Protein AF-A0A2S0KQB5-F1 (afdb_monomer)

Foldseek 3Di:
DDDDPDPPPPQPPDPDPVNLVVVLVVLVVQLVVQLVVQLVVVVVVLVVVVVVDVDPVVSVVSNVVSSVVSSLVSLLVSLVVLAVPPCPPAQKHWYFPPNDDDVVLSVVLSVQLVVQLVVQLVVQLVVVLVCQLVVCVVVVHHSVVSNVCSVCSSVVSSVVSNSVSSVVLADDDPPRRRIYIGGNDDD

Mean predicted aligned error: 12.8 Å

pLDDT: mean 70.1, std 16.97, range [29.39, 89.56]

Secondary structure (DSSP, 8-state):
----------TTS---HHHHHHHHHHHHHHHHHHHHHHHHHHHHHHHHHHTT---HHHHHHHHHHHHHHHHHHHHHHHHHHHHHS--TT-SEEEE-SSSS--HHHHHHHHHHHHHHHHHHHHHHHHHHHHHHHHHHHHTTS-HHHHGGGHHHHHHHHHHHHHHHHHHHHHS-STT--SSEEEE----

Structure (mmCIF, N/CA/C/O backbone):
data_AF-A0A2S0KQB5-F1
#
_entry.id   AF-A0A2S0KQB5-F1
#
loop_
_atom_site.group_PDB
_atom_site.id
_atom_site.type_symbol
_atom_site.label_atom_id
_atom_site.label_alt_id
_atom_site.label_comp_id
_atom_site.label_asym_id
_atom_site.label_entity_id
_atom_site.label_seq_id
_atom_site.pdbx_PDB_ins_code
_atom_site.Cartn_x
_atom_site.Cartn_y
_atom_site.Cartn_z
_atom_site.occupancy
_atom_site.B_iso_or_equiv
_atom_site.auth_seq_id
_atom_site.auth_comp_id
_atom_site.auth_asym_id
_atom_site.auth_atom_id
_atom_site.pdbx_PDB_model_num
ATOM 1 N N . MET A 1 1 ? 12.191 -5.476 -56.782 1.00 38.69 1 MET A N 1
ATOM 2 C CA . MET A 1 1 ? 11.592 -5.800 -55.473 1.00 38.69 1 MET A CA 1
ATOM 3 C C . MET A 1 1 ? 12.314 -4.949 -54.451 1.00 38.69 1 MET A C 1
ATOM 5 O O . MET A 1 1 ? 13.450 -5.249 -54.126 1.00 38.69 1 MET A O 1
ATOM 9 N N . MET A 1 2 ? 11.737 -3.798 -54.109 1.00 34.03 2 MET A N 1
ATOM 10 C CA . MET A 1 2 ? 12.264 -2.941 -53.050 1.00 34.03 2 MET A CA 1
ATOM 11 C C . MET A 1 2 ? 11.614 -3.400 -51.751 1.00 34.03 2 MET A C 1
ATOM 13 O O . MET A 1 2 ? 10.391 -3.342 -51.640 1.00 34.03 2 MET A O 1
ATOM 17 N N . ASP A 1 3 ? 12.429 -3.903 -50.829 1.00 35.97 3 ASP A N 1
ATOM 18 C CA . ASP A 1 3 ? 12.006 -4.227 -49.473 1.00 35.97 3 ASP A CA 1
ATOM 19 C C . ASP A 1 3 ? 11.491 -2.957 -48.788 1.00 35.97 3 ASP A C 1
ATOM 21 O O . ASP A 1 3 ? 12.218 -1.973 -48.622 1.00 35.97 3 ASP A O 1
ATOM 25 N N . GLU A 1 4 ? 10.211 -2.973 -48.416 1.00 35.75 4 GLU A N 1
ATOM 26 C CA . GLU A 1 4 ? 9.627 -1.984 -47.517 1.00 35.75 4 GLU A CA 1
ATOM 27 C C . GLU A 1 4 ? 10.438 -1.965 -46.212 1.00 35.75 4 GLU A C 1
ATOM 29 O O . GLU A 1 4 ? 10.614 -3.013 -45.579 1.00 35.75 4 GLU A O 1
ATOM 34 N N . PRO A 1 5 ? 10.910 -0.799 -45.742 1.00 37.66 5 PRO A N 1
ATOM 35 C CA . PRO A 1 5 ? 11.466 -0.713 -44.409 1.00 37.66 5 PRO A CA 1
ATOM 36 C C . PRO A 1 5 ? 10.340 -0.974 -43.406 1.00 37.66 5 PRO A C 1
ATOM 38 O O . PRO A 1 5 ? 9.463 -0.136 -43.188 1.00 37.66 5 PRO A O 1
ATOM 41 N N . SER A 1 6 ? 10.391 -2.172 -42.817 1.00 34.78 6 SER A N 1
ATOM 42 C CA . SER A 1 6 ? 9.770 -2.568 -41.555 1.00 34.78 6 SER A CA 1
ATOM 43 C C . SER A 1 6 ? 9.486 -1.343 -40.687 1.00 34.78 6 SER A C 1
ATOM 45 O O . SER A 1 6 ? 10.401 -0.682 -40.182 1.00 34.78 6 SER A O 1
ATOM 47 N N . LYS A 1 7 ? 8.197 -1.015 -40.548 1.00 31.42 7 LYS A N 1
ATOM 48 C CA . LYS A 1 7 ? 7.716 -0.013 -39.600 1.00 31.42 7 LYS A CA 1
ATOM 49 C C . LYS A 1 7 ? 8.089 -0.493 -38.203 1.00 31.42 7 LYS A C 1
ATOM 51 O O . LYS A 1 7 ? 7.342 -1.229 -37.564 1.00 31.42 7 LYS A O 1
ATOM 56 N N . VAL A 1 8 ? 9.249 -0.057 -37.724 1.00 33.19 8 VAL A N 1
ATOM 57 C CA . VAL A 1 8 ? 9.619 -0.129 -36.315 1.00 33.19 8 VAL A CA 1
ATOM 58 C C . VAL A 1 8 ? 8.580 0.694 -35.564 1.00 33.19 8 VAL A C 1
ATOM 60 O O . VAL A 1 8 ? 8.632 1.923 -35.537 1.00 33.19 8 VAL A O 1
ATOM 63 N N . SER A 1 9 ? 7.586 0.012 -34.997 1.00 29.39 9 SER A N 1
ATOM 64 C CA . SER A 1 9 ? 6.579 0.623 -34.143 1.00 29.39 9 SER A CA 1
ATOM 65 C C . SER A 1 9 ? 7.294 1.295 -32.976 1.00 29.39 9 SER A C 1
ATOM 67 O O . SER A 1 9 ? 7.849 0.622 -32.104 1.00 29.39 9 SER A O 1
ATOM 69 N N . VAL A 1 10 ? 7.307 2.626 -32.968 1.00 36.44 10 VAL A N 1
ATOM 70 C CA . VAL A 1 10 ? 7.739 3.435 -31.829 1.00 36.44 10 VAL A CA 1
ATOM 71 C C . VAL A 1 10 ? 6.904 2.985 -30.620 1.00 36.44 10 VAL A C 1
ATOM 73 O O . VAL A 1 10 ? 5.694 3.204 -30.620 1.00 36.44 10 VAL A O 1
ATOM 76 N N . PRO A 1 11 ? 7.477 2.357 -29.570 1.00 38.19 11 PRO A N 1
ATOM 77 C CA . PRO A 1 11 ? 6.671 1.753 -28.510 1.00 38.19 11 PRO A CA 1
ATOM 78 C C . PRO A 1 11 ? 6.271 2.830 -27.496 1.00 38.19 11 PRO A C 1
ATOM 80 O O . PRO A 1 11 ? 6.797 2.891 -26.384 1.00 38.19 11 PRO A O 1
ATOM 83 N N . GLY A 1 12 ? 5.472 3.808 -27.907 1.00 42.53 12 GLY A N 1
ATOM 84 C CA . GLY A 1 12 ? 5.220 5.023 -27.128 1.00 42.53 12 GLY A CA 1
ATOM 85 C C . GLY A 1 12 ? 3.874 5.699 -27.354 1.00 42.53 12 GLY A C 1
ATOM 86 O O . GLY A 1 12 ? 3.585 6.645 -26.624 1.00 42.53 12 GLY A O 1
ATOM 87 N N . GLU A 1 13 ? 3.054 5.220 -28.284 1.00 39.09 13 GLU A N 1
ATOM 88 C CA . GLU A 1 13 ? 1.700 5.724 -28.501 1.00 39.09 13 GLU A CA 1
ATOM 89 C C . GLU A 1 13 ? 0.692 4.610 -28.234 1.00 39.09 13 GLU A C 1
ATOM 91 O O . GLU A 1 13 ? 0.735 3.556 -28.857 1.00 39.09 13 GLU A O 1
ATOM 96 N N . GLY A 1 14 ? -0.195 4.842 -27.264 1.00 47.34 14 GLY A N 1
ATOM 97 C CA . GLY A 1 14 ? -1.400 4.033 -27.105 1.00 47.34 14 GLY A CA 1
ATOM 98 C C . GLY A 1 14 ? -1.317 2.823 -26.175 1.00 47.34 14 GLY A C 1
ATOM 99 O O . GLY A 1 14 ? -1.922 1.806 -26.488 1.00 47.34 14 GLY A O 1
ATOM 100 N N . VAL A 1 15 ? -0.676 2.914 -24.999 1.00 54.78 15 VAL A N 1
ATOM 101 C CA . VAL A 1 15 ? -1.086 1.996 -23.914 1.00 54.78 15 VAL A CA 1
ATOM 102 C C . VAL A 1 15 ? -2.515 2.385 -23.539 1.00 54.78 15 VAL A C 1
ATOM 104 O O . VAL A 1 15 ? -2.730 3.425 -22.908 1.00 54.78 15 VAL A O 1
ATOM 107 N N . GLY A 1 16 ? -3.492 1.596 -23.985 1.00 59.66 16 GLY A N 1
ATOM 108 C CA . GLY A 1 16 ? -4.903 1.833 -23.698 1.00 59.66 16 GLY A CA 1
ATOM 109 C C . GLY A 1 16 ? -5.144 1.889 -22.188 1.00 59.66 16 GLY A C 1
ATOM 110 O O . GLY A 1 16 ? -4.502 1.172 -21.416 1.00 59.66 16 GLY A O 1
ATOM 111 N N . SER A 1 17 ? -6.087 2.725 -21.742 1.00 65.56 17 SER A N 1
ATOM 112 C CA . SER A 1 17 ? -6.488 2.810 -20.325 1.00 65.56 17 SER A CA 1
ATOM 113 C C . SER A 1 17 ? -6.793 1.429 -19.727 1.00 65.56 17 SER A C 1
ATOM 115 O O . SER A 1 17 ? -6.450 1.162 -18.576 1.00 65.56 17 SER A O 1
ATOM 117 N N . TRP A 1 18 ? -7.354 0.536 -20.544 1.00 67.44 18 TRP A N 1
ATOM 118 C CA . TRP A 1 18 ? -7.654 -0.857 -20.222 1.00 67.44 18 TRP A CA 1
ATOM 119 C C . TRP A 1 18 ? -6.419 -1.723 -19.953 1.00 67.44 18 TRP A C 1
ATOM 121 O O . TRP A 1 18 ? -6.421 -2.509 -19.007 1.00 67.44 18 TRP A O 1
ATOM 131 N N . GLU A 1 19 ? -5.338 -1.561 -20.718 1.00 68.31 19 GLU A N 1
ATOM 132 C CA . GLU A 1 19 ? -4.093 -2.305 -20.491 1.00 68.31 19 GLU A CA 1
ATOM 133 C C . GLU A 1 19 ? -3.424 -1.866 -19.189 1.00 68.31 19 GLU A C 1
ATOM 135 O O . GLU A 1 19 ? -2.978 -2.692 -18.389 1.00 68.31 19 GLU A O 1
ATOM 140 N N . LEU A 1 20 ? -3.416 -0.555 -18.935 1.00 69.50 20 LEU A N 1
ATOM 141 C CA . LEU A 1 20 ? -2.877 0.024 -17.708 1.00 69.50 20 LEU A CA 1
ATOM 142 C C . LEU A 1 20 ? -3.664 -0.448 -16.479 1.00 69.50 20 LEU A C 1
ATOM 144 O O . LEU A 1 20 ? -3.064 -0.783 -15.455 1.00 69.50 20 LEU A O 1
ATOM 148 N N . LEU A 1 21 ? -4.990 -0.537 -16.601 1.00 75.25 21 LEU A N 1
ATOM 149 C CA . LEU A 1 21 ? -5.869 -1.062 -15.560 1.00 75.25 21 LEU A CA 1
ATOM 150 C C . LEU A 1 21 ? -5.644 -2.563 -15.339 1.00 75.25 21 LEU A C 1
ATOM 152 O O . LEU A 1 21 ? -5.561 -2.998 -14.195 1.00 75.25 21 LEU A O 1
ATOM 156 N N . GLY A 1 22 ? -5.440 -3.345 -16.402 1.00 75.38 22 GLY A N 1
ATOM 157 C CA . GLY A 1 22 ? -5.107 -4.769 -16.306 1.00 75.38 22 GLY A CA 1
ATOM 158 C C . GLY A 1 22 ? -3.769 -5.037 -15.606 1.00 75.38 22 GLY A C 1
ATOM 159 O O . GLY A 1 22 ? -3.672 -5.943 -14.773 1.00 75.38 22 GLY A O 1
ATOM 160 N N . VAL A 1 23 ? -2.734 -4.239 -15.890 1.00 73.44 23 VAL A N 1
ATOM 161 C CA . VAL A 1 23 ? -1.430 -4.337 -15.206 1.00 73.44 23 VAL A CA 1
ATOM 162 C C . VAL A 1 23 ? -1.551 -3.925 -13.741 1.00 73.44 23 VAL A C 1
ATOM 164 O O . VAL A 1 23 ? -1.059 -4.646 -12.869 1.00 73.44 23 VAL A O 1
ATOM 167 N N . TRP A 1 24 ? -2.232 -2.811 -13.462 1.00 82.19 24 TRP A N 1
ATOM 168 C CA . TRP A 1 24 ? -2.496 -2.361 -12.096 1.00 82.19 24 TRP A CA 1
ATOM 169 C C . TRP A 1 24 ? -3.270 -3.412 -11.297 1.00 82.19 24 TRP A C 1
ATOM 171 O O . TRP A 1 24 ? -2.882 -3.732 -10.179 1.00 82.19 24 TRP A O 1
ATOM 181 N N . TRP A 1 25 ? -4.307 -4.015 -11.879 1.00 82.44 25 TRP A N 1
ATOM 182 C CA . TRP A 1 25 ? -5.131 -5.018 -11.206 1.00 82.44 25 TRP A CA 1
ATOM 183 C C . TRP A 1 25 ? -4.315 -6.248 -10.804 1.00 82.44 25 TRP A C 1
ATOM 185 O O . TRP A 1 25 ? -4.383 -6.712 -9.666 1.00 82.44 25 TRP A O 1
ATOM 195 N N . ARG A 1 26 ? -3.453 -6.741 -11.703 1.00 80.94 26 ARG A N 1
ATOM 196 C CA . ARG A 1 26 ? -2.521 -7.839 -11.395 1.00 80.94 26 ARG A CA 1
ATOM 197 C C . ARG A 1 26 ? -1.507 -7.451 -10.318 1.00 80.94 26 ARG A C 1
ATOM 199 O O . ARG A 1 26 ? -1.162 -8.292 -9.488 1.00 80.94 26 ARG A O 1
ATOM 206 N N . PHE A 1 27 ? -1.012 -6.212 -10.337 1.00 79.50 27 PHE A N 1
ATOM 207 C CA . PHE A 1 27 ? -0.123 -5.682 -9.300 1.00 79.50 27 PHE A CA 1
ATOM 208 C C . PHE A 1 27 ? -0.831 -5.659 -7.940 1.00 79.50 27 PHE A C 1
ATOM 210 O O . PHE A 1 27 ? -0.299 -6.192 -6.966 1.00 79.50 27 PHE A O 1
ATOM 217 N N . PHE A 1 28 ? -2.046 -5.109 -7.898 1.00 83.94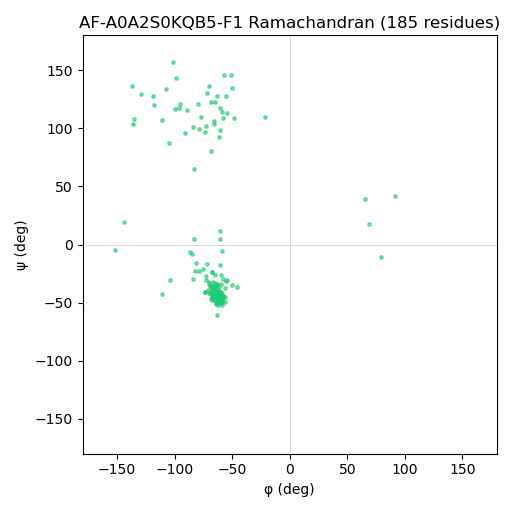 28 PHE A N 1
ATOM 218 C CA . PHE A 1 28 ? -2.860 -4.973 -6.697 1.00 83.94 28 PHE A CA 1
ATOM 219 C C . PHE A 1 28 ? -3.140 -6.327 -6.047 1.00 83.94 28 PHE A C 1
ATOM 221 O O . PHE A 1 28 ? -2.865 -6.487 -4.864 1.00 83.94 28 PHE A O 1
ATOM 228 N N . TRP A 1 29 ? -3.587 -7.331 -6.809 1.00 83.94 29 TRP A N 1
ATOM 229 C CA . TRP A 1 29 ? -3.863 -8.660 -6.249 1.00 83.94 29 TRP A CA 1
ATOM 230 C C . TRP A 1 29 ? -2.623 -9.353 -5.698 1.00 83.94 29 TRP A C 1
ATOM 232 O O . TRP A 1 29 ? -2.683 -9.961 -4.634 1.00 83.94 29 TRP A O 1
ATOM 242 N N . ARG A 1 30 ? -1.478 -9.242 -6.381 1.00 84.38 30 ARG A N 1
ATOM 243 C CA . ARG A 1 30 ? -0.217 -9.806 -5.873 1.00 84.38 30 ARG A CA 1
ATOM 244 C C . ARG A 1 30 ? 0.200 -9.135 -4.572 1.00 84.38 30 ARG A C 1
ATOM 246 O O . ARG A 1 30 ? 0.590 -9.828 -3.639 1.00 84.38 30 ARG A O 1
ATOM 253 N N . TYR A 1 31 ? 0.089 -7.810 -4.505 1.00 85.56 31 TYR A N 1
ATOM 254 C CA . TYR A 1 31 ? 0.308 -7.056 -3.275 1.00 85.56 31 TYR A CA 1
ATOM 255 C C . TYR A 1 31 ? -0.658 -7.503 -2.173 1.00 85.56 31 TYR A C 1
ATOM 257 O O . TYR A 1 31 ? -0.200 -7.839 -1.087 1.00 85.56 31 TYR A O 1
ATOM 265 N N . ALA A 1 32 ? -1.958 -7.584 -2.462 1.00 85.31 32 ALA A N 1
ATOM 266 C CA . ALA A 1 32 ? -2.984 -7.950 -1.493 1.00 85.31 32 ALA A CA 1
ATOM 267 C C . ALA A 1 32 ? -2.758 -9.354 -0.916 1.00 85.31 32 ALA A C 1
ATOM 269 O O . ALA A 1 32 ? -2.847 -9.530 0.294 1.00 85.31 32 ALA A O 1
ATOM 270 N N . ILE A 1 33 ? -2.393 -10.331 -1.754 1.00 87.50 33 ILE A N 1
ATOM 271 C CA . ILE A 1 33 ? -2.080 -11.698 -1.315 1.00 87.50 33 ILE A CA 1
ATOM 272 C C . ILE A 1 33 ? -0.846 -11.707 -0.408 1.00 87.50 33 ILE A C 1
ATOM 274 O O . ILE A 1 33 ? -0.896 -12.262 0.685 1.00 87.50 33 ILE A O 1
ATOM 278 N N . VAL A 1 34 ? 0.258 -11.080 -0.831 1.00 87.25 34 VAL A N 1
ATOM 279 C CA . VAL A 1 34 ? 1.497 -11.047 -0.031 1.00 87.25 34 VAL A CA 1
ATOM 280 C C . VAL A 1 34 ? 1.271 -10.312 1.289 1.00 87.25 34 VAL A C 1
ATOM 282 O O . VAL A 1 34 ? 1.722 -10.769 2.335 1.00 87.25 34 VAL A O 1
ATOM 285 N N . TRP A 1 35 ? 0.544 -9.199 1.256 1.00 86.44 35 TRP A N 1
ATOM 286 C CA . TRP A 1 35 ? 0.210 -8.431 2.446 1.00 86.44 35 TRP A CA 1
ATOM 287 C C . TRP A 1 35 ? -0.686 -9.222 3.404 1.00 86.44 35 TRP A C 1
ATOM 289 O O . TRP A 1 35 ? -0.389 -9.266 4.594 1.00 86.44 35 TRP A O 1
ATOM 299 N N . ALA A 1 36 ? -1.713 -9.914 2.901 1.00 87.38 36 ALA A N 1
ATOM 300 C CA . ALA A 1 36 ? -2.572 -10.776 3.710 1.00 87.38 36 ALA A CA 1
ATOM 301 C C . ALA A 1 36 ? -1.788 -11.929 4.356 1.00 87.38 36 ALA A C 1
ATOM 303 O O . ALA A 1 36 ? -1.965 -12.192 5.541 1.00 87.38 36 ALA A O 1
ATOM 304 N N . LEU A 1 37 ? -0.881 -12.575 3.616 1.00 89.56 37 LEU A N 1
ATOM 305 C CA . LEU A 1 37 ? -0.020 -13.632 4.156 1.00 89.56 37 LEU A CA 1
ATOM 306 C C . LEU A 1 37 ? 0.895 -13.115 5.271 1.00 89.56 37 LEU A C 1
ATOM 308 O O . LEU A 1 37 ? 1.024 -13.768 6.305 1.00 89.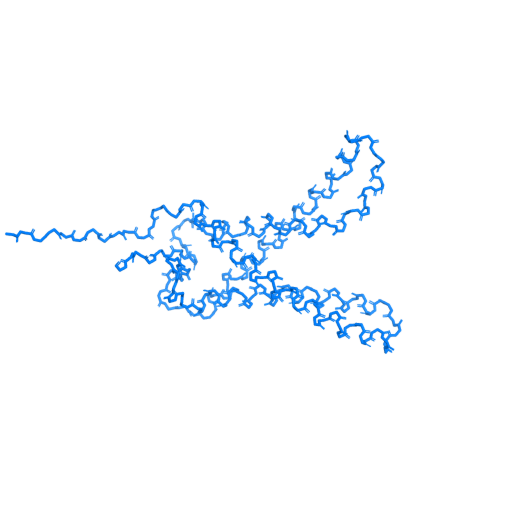56 37 LEU A O 1
ATOM 312 N N . LEU A 1 38 ? 1.497 -11.935 5.090 1.00 88.75 38 LEU A N 1
ATOM 313 C CA . LEU A 1 38 ? 2.305 -11.303 6.134 1.00 88.75 38 LEU A CA 1
ATOM 314 C C . LEU A 1 38 ? 1.447 -10.948 7.353 1.00 88.75 38 LEU A C 1
ATOM 316 O O . LEU A 1 38 ? 1.827 -11.268 8.470 1.00 88.75 38 LEU A O 1
ATOM 320 N N . LEU A 1 39 ? 0.265 -10.357 7.164 1.00 88.12 39 LEU A N 1
ATOM 321 C CA . LEU A 1 39 ? -0.637 -10.040 8.274 1.00 88.12 39 LEU A CA 1
ATOM 322 C C . LEU A 1 39 ? -1.091 -11.284 9.043 1.00 88.12 39 LEU A C 1
ATOM 324 O O . LEU A 1 39 ? -1.129 -11.239 10.268 1.00 88.12 39 LEU A O 1
ATOM 328 N N . LEU A 1 40 ? -1.396 -12.386 8.356 1.00 88.94 40 LEU A N 1
ATOM 329 C CA . LEU A 1 40 ? -1.749 -13.653 9.000 1.00 88.94 40 LEU A CA 1
ATOM 330 C C . LEU A 1 40 ? -0.571 -14.204 9.807 1.00 88.94 40 LEU A C 1
ATOM 332 O O . LEU A 1 40 ? -0.732 -14.512 10.985 1.00 88.94 40 LEU A O 1
ATOM 336 N N . GLY A 1 41 ? 0.624 -14.256 9.211 1.00 88.38 41 GLY A N 1
ATOM 337 C CA . GLY A 1 41 ? 1.829 -14.725 9.897 1.00 88.38 41 GLY A CA 1
ATOM 338 C C . GLY A 1 41 ? 2.175 -13.877 11.124 1.00 88.38 41 GLY A C 1
ATOM 339 O O . GLY A 1 41 ? 2.403 -14.409 12.209 1.00 88.38 41 GLY A O 1
ATOM 340 N N . GLY A 1 42 ? 2.154 -12.552 10.986 1.00 84.94 42 GLY A N 1
ATOM 341 C CA . GLY A 1 42 ? 2.378 -11.634 12.100 1.00 84.94 42 GLY A CA 1
ATOM 342 C C . GLY A 1 42 ? 1.285 -11.672 13.152 1.00 84.94 42 GLY A C 1
ATOM 343 O O . GLY A 1 42 ? 1.591 -11.604 14.335 1.00 84.94 42 GLY A O 1
ATOM 344 N N . GLY A 1 43 ? 0.028 -11.828 12.739 1.00 85.25 43 GLY A N 1
ATOM 345 C CA . GLY A 1 43 ? -1.107 -12.010 13.636 1.00 85.25 43 GLY A CA 1
ATOM 346 C C . GLY A 1 43 ? -0.949 -13.260 14.496 1.00 85.25 43 GLY A C 1
ATOM 347 O O . GLY A 1 43 ? -1.147 -13.184 15.703 1.00 85.25 43 GLY A O 1
ATOM 348 N N . CYS A 1 44 ? -0.503 -14.380 13.920 1.00 86.25 44 CYS A N 1
ATOM 349 C CA . CYS A 1 44 ? -0.187 -15.593 14.677 1.00 86.25 44 CYS A CA 1
ATOM 350 C C . CYS A 1 44 ? 0.940 -15.363 15.695 1.00 86.25 44 CYS A C 1
ATOM 352 O O . CYS A 1 44 ? 0.807 -15.768 16.849 1.00 86.25 44 CYS A O 1
ATOM 354 N N . ILE A 1 45 ? 2.021 -14.679 15.297 1.00 85.56 45 ILE A N 1
ATOM 355 C CA . ILE A 1 45 ? 3.149 -14.369 16.191 1.00 85.56 45 ILE A CA 1
ATOM 356 C C . ILE A 1 45 ? 2.711 -13.430 17.318 1.00 85.56 45 ILE A C 1
ATOM 358 O O . ILE A 1 45 ? 3.024 -13.686 18.475 1.00 85.56 45 ILE A O 1
ATOM 362 N N . LEU A 1 46 ? 1.969 -12.366 17.006 1.00 84.69 46 LEU A N 1
ATOM 363 C CA . LEU A 1 46 ? 1.458 -11.406 17.988 1.00 84.69 46 LEU A CA 1
ATOM 364 C C . LEU A 1 46 ? 0.444 -12.047 18.935 1.00 84.69 46 LEU A C 1
ATOM 366 O O . LEU A 1 46 ? 0.452 -11.735 20.120 1.00 84.69 46 LEU A O 1
ATOM 370 N N . ASN A 1 47 ? -0.385 -12.967 18.441 1.00 84.25 47 ASN A N 1
ATOM 371 C CA . ASN A 1 47 ? -1.312 -13.728 19.270 1.00 84.25 47 ASN A CA 1
ATOM 372 C C . ASN A 1 47 ? -0.555 -14.629 20.255 1.00 84.25 47 ASN A C 1
ATOM 374 O O . ASN A 1 47 ? -0.853 -14.618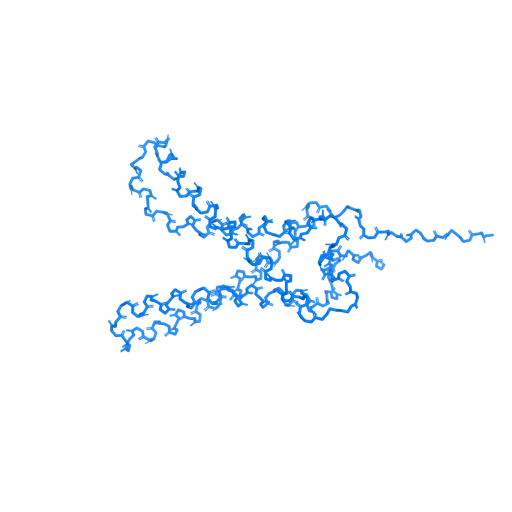 21.446 1.00 84.25 47 ASN A O 1
ATOM 378 N N . PHE A 1 48 ? 0.484 -15.329 19.792 1.00 84.69 48 PHE A N 1
ATOM 379 C CA . PHE A 1 48 ? 1.375 -16.080 20.678 1.00 84.69 48 PHE A CA 1
ATOM 380 C C . PHE A 1 48 ? 2.066 -15.165 21.702 1.00 84.69 48 PHE A C 1
ATOM 382 O O . PHE A 1 48 ? 2.090 -15.469 22.891 1.00 84.69 48 PHE A O 1
ATOM 389 N N . LEU A 1 49 ? 2.550 -13.998 21.262 1.00 82.00 49 LEU A N 1
ATOM 390 C CA . LEU A 1 49 ? 3.171 -13.001 22.133 1.00 82.00 49 LEU A CA 1
ATOM 391 C C . LEU A 1 49 ? 2.195 -12.434 23.167 1.00 82.00 49 LEU A C 1
ATOM 393 O O . LEU A 1 49 ? 2.614 -12.154 24.281 1.00 82.00 49 LEU A O 1
ATOM 397 N N . SER A 1 50 ? 0.911 -12.287 22.831 1.00 79.38 50 SER A N 1
ATOM 398 C CA . SER A 1 50 ? -0.121 -11.812 23.762 1.00 79.38 50 SER A CA 1
ATOM 399 C C . SER A 1 50 ? -0.417 -12.796 24.891 1.00 79.38 50 SER A C 1
ATOM 401 O O . SER A 1 50 ? -0.834 -12.382 25.966 1.00 79.38 50 SER A O 1
ATOM 403 N N . GLY A 1 51 ? -0.136 -14.085 24.680 1.00 77.75 51 GLY A N 1
ATOM 404 C CA . GLY A 1 51 ? -0.168 -15.085 25.746 1.00 77.75 51 GLY A CA 1
ATOM 405 C C . GLY A 1 51 ? 0.987 -14.950 26.745 1.00 77.75 51 GLY A C 1
ATOM 406 O O . GLY A 1 51 ? 0.910 -15.514 27.831 1.00 77.75 51 GLY A O 1
ATOM 407 N N . ILE A 1 52 ? 2.050 -14.215 26.392 1.00 80.12 52 ILE A N 1
ATOM 408 C CA . ILE A 1 52 ? 3.280 -14.076 27.191 1.00 80.12 52 ILE A CA 1
ATOM 409 C C . ILE A 1 52 ? 3.422 -12.652 27.756 1.00 80.12 52 ILE A C 1
ATOM 411 O O . ILE A 1 52 ? 3.784 -12.474 28.917 1.00 80.12 52 ILE A O 1
ATOM 415 N N . LEU A 1 53 ? 3.139 -11.623 26.951 1.00 68.12 53 LEU A N 1
ATOM 416 C CA . LEU A 1 53 ? 3.158 -10.217 27.348 1.00 68.12 53 LEU A CA 1
ATOM 417 C C . LEU A 1 53 ? 1.752 -9.752 27.745 1.00 68.12 53 LEU A C 1
ATOM 419 O O . LEU A 1 53 ? 0.853 -9.714 26.914 1.00 68.12 53 LEU A O 1
ATOM 423 N N . TYR A 1 54 ? 1.597 -9.288 28.985 1.00 64.25 54 TYR A N 1
ATOM 424 C CA . TYR A 1 54 ? 0.337 -8.728 29.497 1.00 64.25 54 TYR A CA 1
ATOM 425 C C . TYR A 1 54 ? 0.128 -7.235 29.185 1.00 64.25 54 TYR A C 1
ATOM 427 O O . TYR A 1 54 ? -0.950 -6.693 29.437 1.00 64.25 54 TYR A O 1
ATOM 435 N N . ASP A 1 55 ? 1.133 -6.540 28.640 1.00 80.31 55 ASP A N 1
ATOM 436 C CA . ASP A 1 55 ? 1.021 -5.103 28.383 1.00 80.31 55 ASP A CA 1
ATOM 437 C C . ASP A 1 55 ? 0.333 -4.808 27.040 1.00 80.31 55 ASP A C 1
ATOM 439 O O . ASP A 1 55 ? 0.924 -4.853 25.954 1.00 80.31 55 ASP A O 1
ATOM 443 N N . SER A 1 56 ? -0.948 -4.454 27.144 1.00 79.38 56 SER A N 1
ATOM 444 C CA . SER A 1 56 ? -1.809 -4.054 26.027 1.00 79.38 56 SER A CA 1
ATOM 445 C C . SER A 1 56 ? -1.258 -2.891 25.188 1.00 79.38 56 SER A C 1
ATOM 447 O O . SER A 1 56 ? -1.480 -2.859 23.974 1.00 79.38 56 SER A O 1
ATOM 449 N N . ARG A 1 57 ? -0.508 -1.950 25.781 1.00 84.12 57 ARG A N 1
ATOM 450 C CA . ARG A 1 57 ? 0.040 -0.791 25.052 1.00 84.12 57 ARG A CA 1
ATOM 451 C C . ARG A 1 57 ? 1.204 -1.198 24.160 1.00 84.12 57 ARG A C 1
ATOM 453 O O . ARG A 1 57 ? 1.297 -0.740 23.016 1.00 84.12 57 ARG A O 1
ATOM 460 N N . LEU A 1 58 ? 2.066 -2.082 24.658 1.00 82.56 58 LEU A N 1
ATOM 461 C CA . LEU A 1 58 ? 3.183 -2.630 23.890 1.00 82.56 58 LEU A CA 1
ATOM 462 C C . LEU A 1 58 ? 2.682 -3.517 22.749 1.00 82.56 58 LEU A C 1
ATOM 464 O O . LEU A 1 58 ? 3.114 -3.333 21.613 1.00 82.56 58 LEU A O 1
ATOM 468 N N . LEU A 1 59 ? 1.712 -4.398 23.009 1.00 82.94 59 LEU A N 1
ATOM 469 C CA . LEU A 1 59 ? 1.079 -5.232 21.979 1.00 82.94 59 LEU A CA 1
ATOM 470 C C . LEU A 1 59 ? 0.436 -4.397 20.869 1.00 82.94 59 LEU A C 1
ATOM 472 O O . LEU A 1 59 ? 0.627 -4.680 19.684 1.00 82.94 59 LEU A O 1
ATOM 476 N N . PHE A 1 60 ? -0.283 -3.334 21.235 1.00 83.12 60 PHE A N 1
ATOM 477 C CA . PHE A 1 60 ? -0.877 -2.421 20.263 1.00 83.12 60 PHE A CA 1
ATOM 478 C C . PHE A 1 60 ? 0.190 -1.715 19.414 1.00 83.12 60 PHE A C 1
ATOM 480 O O . PHE A 1 60 ? 0.095 -1.690 18.186 1.00 83.12 60 PHE A O 1
ATOM 487 N N . THR A 1 61 ? 1.245 -1.204 20.051 1.00 84.75 61 THR A N 1
ATOM 488 C CA . THR A 1 61 ? 2.351 -0.521 19.361 1.00 84.75 61 THR A CA 1
ATOM 489 C C . THR A 1 61 ? 3.089 -1.467 18.412 1.00 84.75 61 THR A C 1
ATOM 491 O O . THR A 1 61 ? 3.322 -1.125 17.252 1.00 84.75 61 THR A O 1
ATOM 494 N N . LEU A 1 62 ? 3.387 -2.690 18.858 1.00 85.44 62 LEU A N 1
ATOM 495 C CA . LEU A 1 62 ? 3.996 -3.733 18.031 1.00 85.44 62 LEU A CA 1
ATOM 496 C C . LEU A 1 62 ? 3.110 -4.100 16.840 1.00 85.44 62 LEU A C 1
ATOM 498 O O . LEU A 1 62 ? 3.611 -4.238 15.726 1.00 85.44 62 LEU A O 1
ATOM 502 N N . THR A 1 63 ? 1.795 -4.184 17.041 1.00 85.50 63 THR A N 1
ATOM 503 C CA . THR A 1 63 ? 0.834 -4.459 15.964 1.00 85.50 63 THR A CA 1
ATOM 504 C C . THR A 1 63 ? 0.844 -3.355 14.906 1.00 85.50 63 THR A C 1
ATOM 506 O O . THR A 1 63 ? 0.844 -3.649 13.707 1.00 85.50 63 THR A O 1
ATOM 509 N N . LEU A 1 64 ? 0.897 -2.084 15.320 1.00 83.94 64 LEU A N 1
ATOM 510 C CA . LEU A 1 64 ? 0.978 -0.944 14.400 1.00 83.94 64 LEU A CA 1
ATOM 511 C C . LEU A 1 64 ? 2.291 -0.934 13.607 1.00 83.94 64 LEU A C 1
ATOM 513 O O . LEU A 1 64 ? 2.272 -0.758 12.383 1.00 83.94 64 LEU A O 1
ATOM 517 N N . ILE A 1 65 ? 3.421 -1.156 14.283 1.00 87.38 65 ILE A N 1
ATOM 518 C CA . ILE A 1 65 ? 4.746 -1.213 13.650 1.00 87.38 65 ILE A CA 1
ATOM 519 C C . ILE A 1 65 ? 4.805 -2.379 12.663 1.00 87.38 65 ILE A C 1
ATOM 521 O O . ILE A 1 65 ? 5.224 -2.198 11.516 1.00 87.38 65 ILE A O 1
ATOM 525 N N . TYR A 1 66 ? 4.340 -3.560 13.074 1.00 87.12 66 TYR A N 1
ATOM 526 C CA . TYR A 1 66 ? 4.313 -4.744 12.226 1.00 87.12 66 TYR A CA 1
ATOM 527 C C . TYR A 1 66 ? 3.456 -4.516 10.985 1.00 87.12 66 TYR A C 1
ATOM 529 O O . TYR A 1 66 ? 3.928 -4.719 9.871 1.00 87.12 66 TYR A O 1
ATOM 537 N N . SER A 1 67 ? 2.227 -4.025 11.155 1.00 84.44 67 SER A N 1
ATOM 538 C CA . SER A 1 67 ? 1.299 -3.790 10.042 1.00 84.44 67 SER A CA 1
ATOM 539 C C . SER A 1 67 ? 1.864 -2.790 9.029 1.00 84.44 67 SER A C 1
ATOM 541 O O . SER A 1 67 ? 1.766 -3.004 7.818 1.00 84.44 67 SER A O 1
ATOM 543 N N . SER A 1 68 ? 2.515 -1.729 9.516 1.00 84.44 68 SER A N 1
ATOM 544 C CA . SER A 1 68 ? 3.160 -0.715 8.672 1.00 84.44 68 SER A CA 1
ATOM 545 C C . SER A 1 68 ? 4.361 -1.282 7.913 1.00 84.44 68 SER A C 1
ATOM 547 O O . SER A 1 68 ? 4.519 -1.047 6.713 1.00 84.44 68 SER A O 1
ATOM 549 N N . THR A 1 69 ? 5.186 -2.079 8.594 1.00 86.50 69 THR A N 1
ATOM 550 C CA . THR A 1 69 ? 6.381 -2.701 8.010 1.00 86.50 69 THR A CA 1
ATOM 551 C C . THR A 1 69 ? 6.003 -3.786 7.004 1.00 86.50 69 THR A C 1
ATOM 553 O O . THR A 1 69 ? 6.572 -3.839 5.917 1.00 86.50 69 THR A O 1
ATOM 556 N N . ALA A 1 70 ? 4.996 -4.606 7.314 1.00 86.94 70 ALA A N 1
ATOM 557 C CA . ALA A 1 70 ? 4.459 -5.636 6.432 1.00 86.94 70 ALA A CA 1
ATOM 558 C C . ALA A 1 70 ? 3.879 -5.037 5.146 1.00 86.94 70 ALA A C 1
ATOM 560 O O . ALA A 1 70 ? 4.109 -5.573 4.065 1.00 86.94 70 ALA A O 1
ATOM 561 N N . ASN A 1 71 ? 3.183 -3.899 5.239 1.00 86.31 71 ASN A N 1
ATOM 562 C CA . ASN A 1 71 ? 2.700 -3.165 4.070 1.00 86.31 71 ASN A CA 1
ATOM 563 C C . ASN A 1 71 ? 3.869 -2.685 3.183 1.00 86.31 71 ASN A C 1
ATOM 565 O O . ASN A 1 71 ? 3.930 -2.999 1.989 1.00 86.31 71 ASN A O 1
ATOM 569 N N . ALA A 1 72 ? 4.855 -2.001 3.775 1.00 85.50 72 ALA A N 1
ATOM 570 C CA . ALA A 1 72 ? 6.033 -1.533 3.047 1.00 85.50 72 ALA A CA 1
ATOM 571 C C . ALA A 1 72 ? 6.793 -2.698 2.385 1.00 85.50 72 ALA A C 1
ATOM 573 O O . ALA A 1 72 ? 7.098 -2.634 1.191 1.00 85.50 72 ALA A O 1
ATOM 574 N N . ALA A 1 73 ? 7.020 -3.788 3.121 1.00 85.62 73 ALA A N 1
ATOM 575 C CA . ALA A 1 73 ? 7.706 -4.983 2.644 1.00 85.62 73 ALA A CA 1
ATOM 576 C C . ALA A 1 73 ? 6.937 -5.697 1.521 1.00 85.62 73 ALA A C 1
ATOM 578 O O . ALA A 1 73 ? 7.540 -6.041 0.503 1.00 85.62 73 ALA A O 1
ATOM 579 N N . ALA A 1 74 ? 5.616 -5.868 1.650 1.00 85.38 74 ALA A N 1
ATOM 580 C CA . ALA A 1 74 ? 4.773 -6.450 0.606 1.00 85.38 74 ALA A CA 1
ATOM 581 C C . ALA A 1 74 ? 4.838 -5.625 -0.683 1.00 85.38 74 ALA A C 1
ATOM 583 O O . ALA A 1 74 ? 5.049 -6.173 -1.768 1.00 85.38 74 ALA A O 1
ATOM 584 N N . SER A 1 75 ? 4.715 -4.299 -0.563 1.00 84.56 75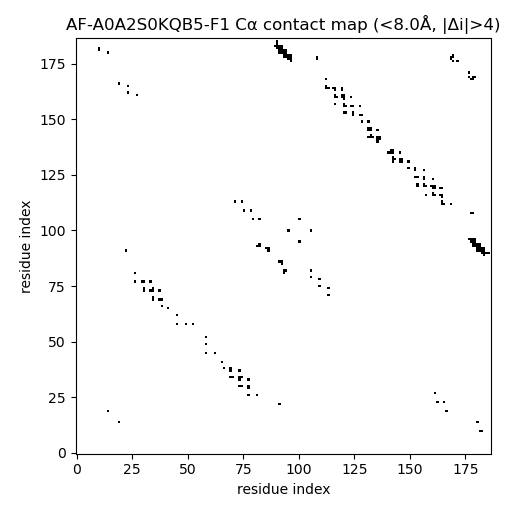 SER A N 1
ATOM 585 C CA . SER A 1 75 ? 4.779 -3.396 -1.711 1.00 84.56 75 SER A CA 1
ATOM 586 C C . SER A 1 75 ? 6.141 -3.463 -2.408 1.00 84.56 75 SER A C 1
ATOM 588 O O . SER A 1 75 ? 6.1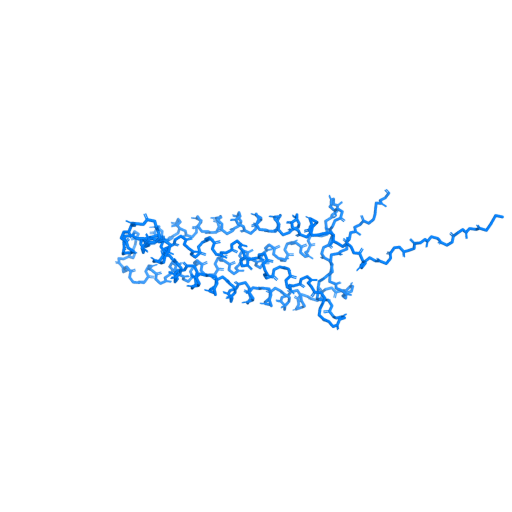94 -3.550 -3.634 1.00 84.56 75 SER A O 1
ATOM 590 N N . LEU A 1 76 ? 7.240 -3.490 -1.645 1.00 84.25 76 LEU A N 1
ATOM 591 C CA . LEU A 1 76 ? 8.598 -3.563 -2.176 1.00 84.25 76 LEU A CA 1
ATOM 592 C C . LEU A 1 76 ? 8.859 -4.915 -2.840 1.00 84.25 76 LEU A C 1
ATOM 594 O O . LEU A 1 76 ? 9.371 -4.952 -3.957 1.00 84.25 76 LEU A O 1
ATOM 598 N N . CYS A 1 77 ? 8.475 -6.014 -2.191 1.00 83.44 77 CYS A N 1
ATOM 599 C CA . CYS A 1 77 ? 8.648 -7.367 -2.709 1.00 83.44 77 CYS A CA 1
ATOM 600 C C . CYS A 1 77 ? 7.929 -7.535 -4.051 1.00 83.44 77 CYS A C 1
ATOM 602 O O . CYS A 1 77 ? 8.544 -7.942 -5.035 1.00 83.44 77 CYS A O 1
ATOM 604 N N . VAL A 1 78 ? 6.656 -7.136 -4.134 1.00 81.19 78 VAL A N 1
ATOM 605 C CA . VAL A 1 78 ? 5.868 -7.234 -5.371 1.00 81.19 78 VAL A CA 1
ATOM 606 C C . VAL A 1 78 ? 6.395 -6.293 -6.452 1.00 81.19 78 VAL A C 1
ATOM 608 O O . VAL A 1 78 ? 6.468 -6.684 -7.619 1.00 81.19 78 VAL A O 1
ATOM 611 N N . PHE A 1 79 ? 6.827 -5.086 -6.086 1.00 76.19 79 PHE A N 1
ATOM 612 C CA . PHE A 1 79 ? 7.418 -4.136 -7.025 1.00 76.19 79 PHE A CA 1
ATOM 613 C C . PHE A 1 79 ? 8.740 -4.650 -7.606 1.00 76.19 79 PHE A C 1
ATOM 615 O O . PHE A 1 79 ? 8.918 -4.661 -8.824 1.00 76.19 79 PHE A O 1
ATOM 622 N N . VAL A 1 80 ? 9.646 -5.154 -6.765 1.00 73.06 80 VAL A N 1
ATOM 623 C CA . VAL A 1 80 ? 10.899 -5.779 -7.210 1.00 73.06 80 VAL A CA 1
ATOM 624 C C . VAL A 1 80 ? 10.606 -7.023 -8.035 1.00 73.06 80 VAL A C 1
ATOM 626 O O . VAL A 1 80 ? 11.194 -7.185 -9.098 1.00 73.06 80 VAL A O 1
ATOM 629 N N . TYR A 1 81 ? 9.670 -7.867 -7.609 1.00 74.25 81 TYR A N 1
ATOM 630 C CA . TYR A 1 81 ? 9.273 -9.066 -8.336 1.00 74.25 81 TYR A CA 1
ATOM 631 C C . TYR A 1 81 ? 8.767 -8.751 -9.745 1.00 74.25 81 TYR A C 1
ATOM 633 O O . TYR A 1 81 ? 9.188 -9.388 -10.706 1.00 74.25 81 TYR A O 1
ATOM 641 N N . ILE A 1 82 ? 7.910 -7.742 -9.894 1.00 70.00 82 ILE A N 1
ATOM 642 C CA . ILE A 1 82 ? 7.373 -7.319 -11.194 1.00 70.00 82 ILE A CA 1
ATOM 643 C C . ILE A 1 82 ? 8.459 -6.691 -12.071 1.00 70.00 82 ILE A C 1
ATOM 645 O O . ILE A 1 82 ? 8.463 -6.924 -13.276 1.00 70.00 82 ILE A O 1
ATOM 649 N N . LEU A 1 83 ? 9.410 -5.960 -11.482 1.00 63.59 83 LEU A N 1
ATOM 650 C CA . LEU A 1 83 ? 10.544 -5.376 -12.205 1.00 63.59 83 LEU A CA 1
ATOM 651 C C . LEU A 1 83 ? 11.704 -6.348 -12.465 1.00 63.59 83 LEU A C 1
ATOM 653 O O . LEU A 1 83 ? 12.623 -6.001 -13.209 1.00 63.59 83 LEU A O 1
ATOM 657 N N . ASN A 1 84 ? 11.765 -7.492 -11.784 1.00 61.75 84 ASN A N 1
ATOM 658 C CA . ASN A 1 84 ? 12.845 -8.476 -11.918 1.00 61.75 84 ASN A CA 1
ATOM 659 C C . ASN A 1 84 ? 12.412 -9.697 -12.731 1.00 61.75 84 ASN A C 1
ATOM 661 O O . ASN A 1 84 ? 13.217 -10.288 -13.447 1.00 61.75 84 ASN A O 1
ATOM 665 N N . ARG A 1 85 ? 11.129 -10.063 -12.674 1.00 54.78 85 ARG A N 1
ATOM 666 C CA . ARG A 1 85 ? 10.565 -11.091 -13.541 1.00 54.78 85 ARG A CA 1
ATOM 667 C C . ARG A 1 85 ? 10.429 -10.503 -14.943 1.00 54.78 85 ARG A C 1
ATOM 669 O O . ARG A 1 85 ? 9.435 -9.856 -15.250 1.00 54.78 85 ARG A O 1
ATOM 676 N N . HIS A 1 86 ? 11.410 -10.773 -15.809 1.00 46.34 86 HIS A N 1
ATOM 677 C CA . HIS A 1 86 ? 11.197 -10.745 -17.257 1.00 46.34 86 HIS A CA 1
ATOM 678 C C . HIS A 1 86 ? 9.928 -11.564 -17.517 1.00 46.34 86 HIS A C 1
ATOM 680 O O . HIS A 1 86 ? 9.916 -12.780 -17.298 1.00 46.34 86 HIS A O 1
ATOM 686 N N . PHE A 1 87 ? 8.826 -10.911 -17.883 1.00 46.28 87 PHE A N 1
ATOM 687 C CA . PHE A 1 87 ? 7.575 -11.592 -18.193 1.00 46.28 87 PHE A CA 1
ATOM 688 C C . PHE A 1 87 ? 7.773 -12.379 -19.494 1.00 46.28 87 PHE A C 1
ATOM 690 O O . PHE A 1 87 ? 7.349 -11.953 -20.557 1.00 46.28 87 PHE A O 1
ATOM 697 N N . ARG A 1 88 ? 8.397 -13.562 -19.421 1.00 36.78 88 ARG A N 1
ATOM 698 C CA . ARG A 1 88 ? 8.586 -14.485 -20.555 1.00 36.78 88 ARG A CA 1
ATOM 699 C C . ARG A 1 88 ? 7.263 -14.934 -21.213 1.00 36.78 88 ARG A C 1
ATOM 701 O O . ARG A 1 88 ? 7.310 -15.643 -22.204 1.00 36.78 88 ARG A O 1
ATOM 708 N N . ARG A 1 89 ? 6.093 -14.572 -20.660 1.00 36.75 89 ARG A N 1
ATOM 709 C CA . ARG A 1 89 ? 4.751 -14.971 -21.139 1.00 36.75 89 ARG A CA 1
ATOM 710 C C . ARG A 1 89 ? 3.658 -13.896 -20.991 1.00 36.75 89 ARG A C 1
ATOM 712 O O . ARG A 1 89 ? 2.478 -14.226 -20.959 1.00 36.75 89 ARG A O 1
ATOM 719 N N . SER A 1 90 ? 3.981 -12.614 -20.834 1.00 36.97 90 SER A N 1
ATOM 720 C CA . SER A 1 90 ? 2.945 -11.567 -20.910 1.00 36.97 90 SER A CA 1
ATOM 721 C C . SER A 1 90 ? 3.380 -10.484 -21.870 1.00 36.97 90 SER A C 1
ATOM 723 O O . SER A 1 90 ? 4.475 -9.953 -21.727 1.00 36.97 90 SER A O 1
ATOM 725 N N . ALA A 1 91 ? 2.487 -10.145 -22.800 1.00 39.84 91 ALA A N 1
ATOM 726 C CA . ALA A 1 91 ? 2.675 -9.150 -23.852 1.00 39.84 91 ALA A CA 1
ATOM 727 C C . ALA A 1 91 ? 2.946 -7.725 -23.336 1.00 39.84 91 ALA A C 1
ATOM 729 O O . ALA A 1 91 ? 3.036 -6.812 -24.137 1.00 39.84 91 ALA A O 1
ATOM 730 N N . VAL A 1 92 ? 3.084 -7.516 -22.022 1.00 43.25 92 VAL A N 1
ATOM 731 C CA . VAL A 1 92 ? 3.231 -6.212 -21.374 1.00 43.25 92 VAL A CA 1
ATOM 732 C C . VAL A 1 92 ? 4.355 -6.304 -20.334 1.00 43.25 92 VAL A C 1
ATOM 734 O O . VAL A 1 92 ? 4.203 -6.953 -19.298 1.00 43.25 92 VAL A O 1
ATOM 737 N N . MET A 1 93 ? 5.501 -5.685 -20.615 1.00 49.44 93 MET A N 1
ATOM 738 C CA . MET A 1 93 ? 6.668 -5.604 -19.729 1.00 49.44 93 MET A CA 1
ATOM 739 C C . MET A 1 93 ? 6.806 -4.191 -19.160 1.00 49.44 93 MET A C 1
ATOM 741 O O . MET A 1 93 ? 6.752 -3.223 -19.904 1.00 49.44 93 MET A O 1
ATOM 745 N N . VAL A 1 94 ? 7.042 -4.050 -17.854 1.00 49.56 94 VAL A N 1
ATOM 7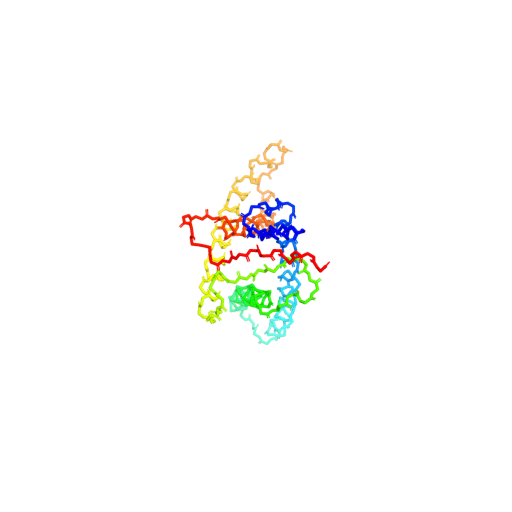46 C CA . VAL A 1 94 ? 7.451 -2.767 -17.258 1.00 49.56 94 VAL A CA 1
ATOM 747 C C . VAL A 1 94 ? 8.980 -2.730 -17.256 1.00 49.56 94 VAL A C 1
ATOM 749 O O . VAL A 1 94 ? 9.617 -3.305 -16.376 1.00 49.56 94 VAL A O 1
ATOM 752 N N . SER A 1 95 ? 9.575 -2.100 -18.267 1.00 52.53 95 SER A N 1
ATOM 753 C CA . SER A 1 95 ? 11.025 -1.942 -18.402 1.00 52.53 95 SER A CA 1
ATOM 754 C C . SER A 1 95 ? 11.471 -0.561 -17.915 1.00 52.53 95 SER A C 1
ATOM 756 O O . SER A 1 95 ? 10.775 0.440 -18.093 1.00 52.53 95 SER A O 1
ATOM 758 N N . THR A 1 96 ? 12.636 -0.474 -17.276 1.00 51.81 96 THR A N 1
ATOM 759 C CA . THR A 1 96 ? 13.246 0.819 -16.936 1.00 51.81 96 THR A CA 1
ATOM 760 C C . THR A 1 96 ? 13.736 1.496 -18.213 1.00 51.81 96 THR A C 1
ATOM 762 O O . THR A 1 96 ? 14.378 0.854 -19.038 1.00 51.81 96 THR A O 1
ATOM 765 N N . ALA A 1 97 ? 13.491 2.799 -18.374 1.00 51.16 97 ALA A N 1
ATOM 766 C CA . ALA A 1 97 ? 13.853 3.524 -19.601 1.00 51.16 97 ALA A CA 1
ATOM 767 C C . ALA A 1 97 ? 15.366 3.530 -19.916 1.00 51.16 97 ALA A C 1
ATOM 769 O O . ALA A 1 97 ? 15.752 3.776 -21.054 1.00 51.16 97 ALA A O 1
ATOM 770 N N . ALA A 1 98 ? 16.217 3.235 -18.928 1.00 46.19 98 ALA A N 1
ATOM 771 C CA . ALA A 1 98 ? 17.641 2.993 -19.109 1.00 46.19 98 ALA A CA 1
ATOM 772 C C . ALA A 1 98 ? 17.893 1.476 -19.123 1.00 46.19 98 ALA A C 1
ATOM 774 O O . ALA A 1 98 ? 17.652 0.809 -18.117 1.00 46.19 98 ALA A O 1
ATOM 775 N N . GLY A 1 99 ? 18.380 0.930 -20.240 1.00 48.69 99 GLY A N 1
ATOM 776 C CA . GLY A 1 99 ? 18.575 -0.509 -20.496 1.00 48.69 99 GLY A CA 1
ATOM 777 C C . GLY A 1 99 ? 19.524 -1.281 -19.560 1.00 48.69 99 GLY A C 1
ATOM 778 O O . GLY A 1 99 ? 19.857 -2.425 -19.848 1.00 48.69 99 GLY A O 1
ATOM 779 N N . ARG A 1 100 ? 19.953 -0.708 -18.429 1.00 49.62 100 ARG A N 1
ATOM 780 C CA . ARG A 1 100 ? 20.575 -1.430 -17.308 1.00 49.62 100 ARG A CA 1
ATOM 781 C C . ARG A 1 100 ? 19.986 -0.919 -15.991 1.00 49.62 100 ARG A C 1
ATOM 783 O O . ARG A 1 100 ? 20.348 0.173 -15.545 1.00 49.62 100 ARG A O 1
ATOM 790 N N . PRO A 1 101 ? 19.082 -1.667 -15.340 1.00 54.09 101 PRO A N 1
ATOM 791 C CA . PRO A 1 101 ? 18.480 -1.200 -14.105 1.00 54.09 101 PRO A CA 1
ATOM 792 C C . PRO A 1 101 ? 19.439 -1.400 -12.926 1.00 54.09 101 PRO A C 1
ATOM 794 O O . PRO A 1 101 ? 19.508 -2.478 -12.339 1.00 54.09 101 PRO A O 1
ATOM 797 N N . VAL A 1 102 ? 20.142 -0.339 -12.526 1.00 65.19 102 VAL A N 1
ATOM 798 C CA . VAL A 1 102 ? 20.827 -0.297 -11.226 1.00 65.19 102 VAL A CA 1
ATOM 799 C C . VAL A 1 102 ? 19.756 -0.399 -10.135 1.00 65.19 102 VAL A C 1
ATOM 801 O O . VAL A 1 102 ? 18.796 0.371 -10.145 1.00 65.19 102 VAL A O 1
ATOM 804 N N . PHE A 1 103 ? 19.899 -1.328 -9.184 1.00 66.88 103 PHE A N 1
ATOM 805 C CA . PHE A 1 103 ? 18.950 -1.559 -8.078 1.00 66.88 103 PHE A CA 1
ATOM 806 C C . PHE A 1 103 ? 18.488 -0.260 -7.386 1.00 66.88 103 PHE A C 1
ATOM 808 O O . PHE A 1 103 ? 17.307 -0.091 -7.087 1.00 66.88 103 PHE A O 1
ATOM 815 N N . ARG A 1 104 ? 19.395 0.719 -7.249 1.00 69.56 104 ARG A N 1
ATOM 816 C CA . ARG A 1 104 ? 19.109 2.065 -6.720 1.00 69.56 104 ARG A CA 1
ATOM 817 C C . ARG A 1 104 ? 18.004 2.811 -7.482 1.00 69.56 104 ARG A C 1
ATOM 819 O O . ARG A 1 104 ? 17.202 3.499 -6.859 1.00 69.56 104 ARG A O 1
ATOM 826 N N . ALA A 1 105 ? 17.934 2.679 -8.806 1.00 69.69 105 ALA A N 1
ATOM 827 C CA . ALA A 1 105 ? 16.890 3.308 -9.616 1.00 69.69 105 ALA A CA 1
ATOM 828 C C . ALA A 1 105 ? 15.523 2.638 -9.402 1.00 69.69 105 ALA A C 1
ATOM 830 O O . ALA A 1 105 ? 14.519 3.340 -9.279 1.00 69.69 105 ALA A O 1
ATOM 831 N N . LYS A 1 106 ? 15.489 1.300 -9.270 1.00 70.38 106 LYS A N 1
ATOM 832 C CA . LYS A 1 106 ? 14.266 0.558 -8.913 1.00 70.38 106 LYS A CA 1
ATOM 833 C C . LYS A 1 106 ? 13.761 0.978 -7.529 1.00 70.38 106 LYS A C 1
ATOM 835 O O . LYS A 1 106 ? 12.581 1.274 -7.379 1.00 70.38 106 LYS A O 1
ATOM 840 N N . LEU A 1 107 ? 14.658 1.085 -6.548 1.00 77.50 107 LEU A N 1
ATOM 841 C CA . LEU A 1 107 ? 14.310 1.511 -5.191 1.00 77.50 107 LEU A CA 1
ATOM 842 C C . LEU A 1 107 ? 13.778 2.950 -5.158 1.00 77.50 107 LEU A C 1
ATOM 844 O O . LEU A 1 107 ? 12.785 3.222 -4.492 1.00 77.50 107 LEU A O 1
ATOM 848 N N . ARG A 1 108 ? 14.384 3.869 -5.921 1.00 77.12 108 ARG A N 1
ATOM 849 C CA . ARG A 1 108 ? 13.904 5.256 -6.027 1.00 77.12 108 ARG A CA 1
ATOM 850 C C . ARG A 1 108 ? 12.514 5.331 -6.665 1.00 77.12 108 ARG A C 1
ATOM 852 O O . ARG A 1 108 ? 11.665 6.081 -6.191 1.00 77.12 108 ARG A O 1
ATOM 859 N N . ALA A 1 109 ? 12.265 4.543 -7.712 1.00 74.12 109 ALA A N 1
ATOM 860 C CA . ALA A 1 109 ? 10.946 4.457 -8.337 1.00 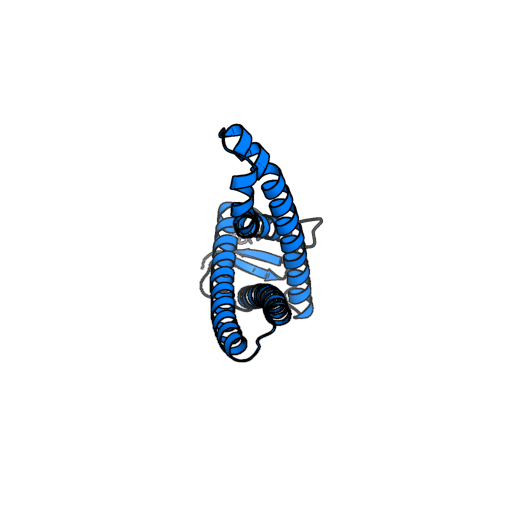74.12 109 ALA A CA 1
ATOM 861 C C . ALA A 1 109 ? 9.894 3.887 -7.372 1.00 74.12 109 ALA A C 1
ATOM 863 O O . ALA A 1 109 ? 8.803 4.448 -7.267 1.00 74.12 109 ALA A O 1
ATOM 864 N N . TRP A 1 110 ? 10.243 2.833 -6.624 1.00 83.38 110 TRP A N 1
ATOM 865 C CA . TRP A 1 110 ? 9.394 2.289 -5.563 1.00 83.38 110 TRP A CA 1
ATOM 866 C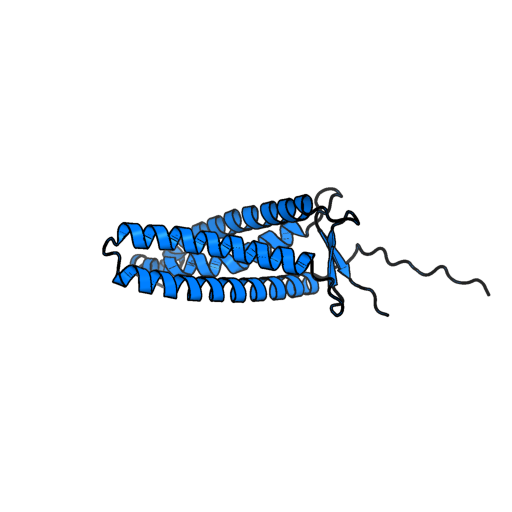 C . TRP A 1 110 ? 9.094 3.341 -4.497 1.00 83.38 110 TRP A C 1
ATOM 868 O O . TRP A 1 110 ? 7.933 3.544 -4.164 1.00 83.38 110 TRP A O 1
ATOM 878 N N . PHE A 1 111 ? 10.110 4.056 -4.010 1.00 82.81 111 PHE A N 1
ATOM 879 C CA . PHE A 1 111 ? 9.941 5.070 -2.972 1.00 82.81 111 PHE A CA 1
ATOM 880 C C . PHE A 1 111 ? 8.982 6.179 -3.418 1.00 82.81 111 PHE A C 1
ATOM 882 O O . PHE A 1 111 ? 8.063 6.534 -2.686 1.00 82.81 111 PHE A O 1
ATOM 889 N N . HIS A 1 112 ? 9.124 6.680 -4.651 1.00 80.44 112 HIS A N 1
ATOM 890 C CA . HIS A 1 112 ? 8.189 7.667 -5.198 1.00 80.44 112 HIS A CA 1
ATOM 891 C C . HIS A 1 112 ? 6.763 7.127 -5.334 1.00 80.44 112 HIS A C 1
ATOM 893 O O . HIS A 1 112 ? 5.812 7.862 -5.068 1.00 80.44 112 HIS A O 1
ATOM 899 N N . TYR A 1 113 ? 6.603 5.868 -5.748 1.00 81.75 113 TYR A N 1
ATOM 900 C CA . TYR A 1 113 ? 5.297 5.217 -5.817 1.00 81.75 113 TYR A CA 1
ATOM 901 C C . TYR A 1 113 ? 4.672 5.065 -4.425 1.00 81.75 113 TYR A C 1
ATOM 903 O O . TYR A 1 113 ? 3.545 5.507 -4.212 1.00 81.75 113 TYR A O 1
ATOM 911 N N . TYR A 1 114 ? 5.416 4.501 -3.474 1.00 83.44 114 TYR A N 1
ATOM 912 C CA . TYR A 1 114 ? 4.952 4.214 -2.120 1.00 83.44 114 TYR A CA 1
ATOM 913 C C . TYR A 1 114 ? 4.620 5.493 -1.346 1.00 83.44 114 TYR A C 1
ATOM 915 O O . TYR A 1 114 ? 3.570 5.584 -0.719 1.00 83.44 114 TYR A O 1
ATOM 923 N N . TRP A 1 115 ? 5.450 6.532 -1.468 1.00 82.81 115 TRP A N 1
ATOM 924 C CA . TRP A 1 115 ? 5.183 7.834 -0.858 1.00 82.81 115 TRP A CA 1
ATOM 925 C C . TRP A 1 115 ? 3.891 8.472 -1.384 1.00 82.81 115 TRP A C 1
ATOM 927 O O . TRP A 1 115 ? 3.064 8.952 -0.612 1.00 82.81 115 TRP A O 1
ATOM 937 N N . ARG A 1 116 ? 3.674 8.440 -2.706 1.00 83.44 116 ARG A N 1
ATOM 938 C CA . ARG A 1 116 ? 2.432 8.940 -3.320 1.00 83.44 116 ARG A CA 1
ATOM 939 C C . ARG A 1 116 ? 1.223 8.116 -2.902 1.00 83.44 116 ARG A C 1
ATOM 941 O O . ARG A 1 116 ? 0.172 8.688 -2.640 1.00 83.44 116 ARG A O 1
ATOM 948 N N . PHE A 1 117 ? 1.376 6.798 -2.823 1.00 85.19 117 PHE A N 1
ATOM 949 C CA . PHE A 1 117 ? 0.339 5.905 -2.324 1.00 85.19 117 PHE A CA 1
ATOM 950 C C . PHE A 1 117 ? -0.074 6.268 -0.893 1.00 85.19 117 PHE A C 1
ATOM 952 O O . PHE A 1 117 ? -1.267 6.406 -0.643 1.00 85.19 117 PHE A O 1
ATOM 959 N N . LEU A 1 118 ? 0.882 6.507 0.012 1.00 84.31 118 LEU A N 1
ATOM 960 C CA . LEU A 1 118 ? 0.590 6.940 1.382 1.00 84.31 118 LEU A CA 1
ATOM 961 C C . LEU A 1 118 ? -0.167 8.272 1.411 1.00 84.31 118 LEU A C 1
ATOM 963 O O . LEU A 1 118 ? -1.203 8.367 2.065 1.00 84.31 118 LEU A O 1
ATOM 967 N N . LEU A 1 119 ? 0.302 9.275 0.660 1.00 85.50 119 LEU A N 1
ATOM 968 C CA . LEU A 1 119 ? -0.357 10.583 0.587 1.00 85.50 119 LEU A CA 1
ATOM 969 C C . LEU A 1 119 ? -1.785 10.482 0.041 1.00 85.50 119 LEU A C 1
ATOM 971 O O . LEU A 1 119 ? -2.698 11.082 0.604 1.00 85.50 119 LEU A O 1
ATOM 975 N N . PHE A 1 120 ? -2.001 9.706 -1.025 1.00 83.69 120 PHE A N 1
ATOM 976 C CA . PHE A 1 120 ? -3.338 9.508 -1.581 1.00 83.69 120 PHE A CA 1
ATOM 977 C C . PHE A 1 120 ? -4.234 8.690 -0.655 1.00 83.69 120 PHE A C 1
ATOM 979 O O . PHE A 1 120 ? -5.393 9.045 -0.484 1.00 83.69 120 PHE A O 1
ATOM 986 N N . SER A 1 121 ? -3.723 7.631 -0.028 1.00 83.38 121 SER A N 1
ATOM 987 C CA . SER A 1 121 ? -4.504 6.803 0.896 1.00 83.38 121 SER A CA 1
ATOM 988 C C . SER A 1 121 ? -4.950 7.614 2.105 1.00 83.38 121 SER A C 1
ATOM 990 O O . SER A 1 121 ? -6.111 7.521 2.497 1.00 83.38 121 SER A O 1
ATOM 992 N N . PHE A 1 122 ? -4.061 8.451 2.644 1.00 83.12 122 PHE A N 1
ATOM 993 C CA . PHE A 1 122 ? -4.368 9.354 3.746 1.00 83.12 122 PHE A CA 1
ATOM 994 C C . PHE A 1 122 ? -5.353 10.451 3.329 1.00 83.12 122 PHE A C 1
ATOM 996 O O . PHE A 1 122 ? -6.362 10.651 3.998 1.00 83.12 122 PHE A O 1
ATOM 1003 N N . GLY A 1 123 ? -5.114 11.116 2.195 1.00 83.38 123 GLY A N 1
ATOM 1004 C CA . GLY A 1 123 ? -5.997 12.166 1.685 1.00 83.38 123 GLY A CA 1
ATOM 1005 C C . GLY A 1 123 ? -7.404 11.654 1.372 1.00 83.38 123 GLY A C 1
ATOM 1006 O O . GLY A 1 123 ? -8.386 12.264 1.787 1.00 83.38 123 GLY A O 1
ATOM 1007 N N . ILE A 1 124 ? -7.512 10.501 0.704 1.00 82.25 124 ILE A N 1
ATOM 1008 C CA . ILE A 1 124 ? -8.803 9.862 0.430 1.00 82.25 124 ILE A CA 1
ATOM 1009 C C . ILE A 1 124 ? -9.450 9.439 1.744 1.00 82.25 124 ILE A C 1
ATOM 1011 O O . ILE A 1 124 ? -10.609 9.771 1.935 1.00 82.25 124 ILE A O 1
ATOM 1015 N N . ALA A 1 125 ? -8.722 8.794 2.667 1.00 81.94 125 ALA A N 1
ATOM 1016 C CA . ALA A 1 125 ? -9.272 8.387 3.961 1.00 81.94 125 ALA A CA 1
ATOM 1017 C C . ALA A 1 125 ? -9.853 9.575 4.740 1.00 81.94 125 ALA A C 1
ATOM 1019 O O . ALA A 1 125 ? -10.978 9.473 5.221 1.00 81.94 125 ALA A O 1
ATOM 1020 N N . LEU A 1 126 ? -9.140 10.705 4.803 1.00 82.69 126 LEU A N 1
ATOM 1021 C CA . LEU A 1 126 ? -9.627 11.933 5.434 1.00 82.69 126 LEU A CA 1
ATOM 1022 C C . LEU A 1 126 ? -10.881 12.475 4.747 1.00 82.69 126 LEU A C 1
ATOM 1024 O O . LEU A 1 126 ? -11.861 12.764 5.427 1.00 82.69 126 LEU A O 1
ATOM 1028 N N . LEU A 1 127 ? -10.875 12.569 3.415 1.00 83.69 127 LEU A N 1
ATOM 1029 C CA . LEU A 1 127 ? -12.034 13.026 2.646 1.00 83.69 127 LEU A CA 1
ATOM 1030 C C . LEU A 1 127 ? -13.246 12.128 2.897 1.00 83.69 127 LEU A C 1
ATOM 1032 O O . LEU A 1 127 ? -14.307 12.614 3.274 1.00 83.69 127 LEU A O 1
ATOM 1036 N N . SER A 1 128 ? -13.090 10.813 2.751 1.00 79.62 128 SER A N 1
ATOM 1037 C CA . SER A 1 128 ? -14.172 9.854 2.983 1.00 79.62 128 SER A CA 1
ATOM 1038 C C . SER A 1 128 ? -14.618 9.802 4.446 1.00 79.62 128 SER A C 1
ATOM 1040 O O . SER A 1 128 ? -15.809 9.679 4.707 1.00 79.62 128 SER A O 1
ATOM 1042 N N . GLY A 1 129 ? -13.704 9.968 5.405 1.00 80.12 129 GLY A N 1
ATOM 1043 C CA . GLY A 1 129 ? -14.026 10.059 6.828 1.00 80.12 129 GLY A CA 1
ATOM 1044 C C . GLY A 1 129 ? -14.820 11.322 7.164 1.00 80.12 129 GLY A C 1
ATOM 1045 O O . GLY A 1 129 ? -15.762 11.254 7.946 1.00 80.12 129 GLY A O 1
ATOM 1046 N N . ALA A 1 130 ? -14.503 12.451 6.525 1.00 80.25 130 ALA A N 1
ATOM 1047 C CA . ALA A 1 130 ? -15.256 13.698 6.651 1.00 80.25 130 ALA A CA 1
ATOM 1048 C C . ALA A 1 130 ? -16.614 13.650 5.926 1.00 80.25 130 ALA A C 1
ATOM 1050 O O . ALA A 1 130 ? -17.572 14.285 6.362 1.00 80.25 130 ALA A O 1
ATOM 1051 N N . LEU A 1 131 ? -16.716 12.878 4.840 1.00 81.44 131 LEU A N 1
ATOM 1052 C CA . LEU A 1 131 ? -17.952 12.667 4.082 1.00 81.44 131 LEU A CA 1
ATOM 1053 C C . LEU A 1 131 ? -18.906 11.662 4.751 1.00 81.44 131 LEU A C 1
ATOM 1055 O O . LEU A 1 131 ? -20.107 11.727 4.500 1.00 81.44 131 LEU A O 1
ATOM 1059 N N . LEU A 1 132 ? -18.419 10.765 5.617 1.00 78.56 132 LEU A N 1
ATOM 1060 C CA . LEU A 1 132 ? -19.247 9.755 6.297 1.00 78.56 132 LEU A CA 1
ATOM 1061 C C . LEU A 1 132 ? -20.415 10.357 7.105 1.00 78.56 132 LEU A C 1
ATOM 1063 O O . LEU A 1 132 ? -21.547 9.911 6.921 1.00 78.56 132 LEU A O 1
ATOM 1067 N N . PRO A 1 133 ? -20.194 11.371 7.968 1.00 76.38 133 PRO A N 1
ATOM 1068 C CA . PRO A 1 133 ? -21.269 12.019 8.719 1.00 76.38 133 PRO A CA 1
ATOM 1069 C C . PRO A 1 133 ? -22.286 12.728 7.817 1.00 76.38 133 PRO A C 1
ATOM 1071 O O . PRO A 1 133 ? -23.479 12.731 8.114 1.00 76.38 133 PRO A O 1
ATOM 1074 N N . LEU A 1 134 ? -21.823 13.309 6.705 1.00 78.19 134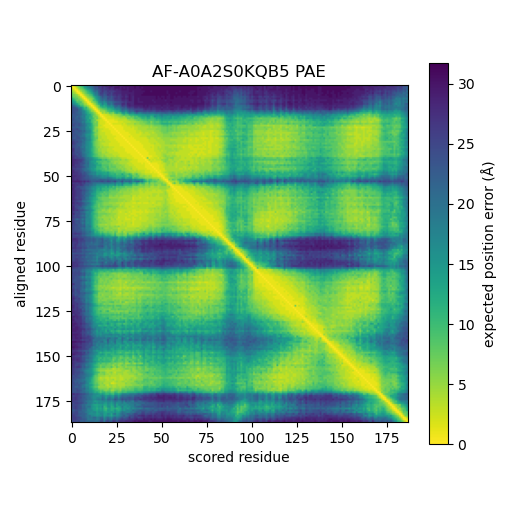 LEU A N 1
ATOM 1075 C CA . LEU A 1 134 ? -22.672 13.956 5.700 1.00 78.19 134 LEU A CA 1
ATOM 1076 C C . LEU A 1 134 ? -23.560 12.938 4.977 1.00 78.19 134 LEU A C 1
ATOM 1078 O O . LEU A 1 134 ? -24.761 13.165 4.846 1.00 78.19 134 LEU A O 1
ATOM 1082 N N . ALA A 1 135 ? -22.994 11.799 4.573 1.00 76.75 135 ALA A N 1
ATOM 1083 C CA . ALA A 1 135 ? -23.733 10.703 3.954 1.00 76.75 135 ALA A CA 1
ATOM 1084 C C . ALA A 1 135 ? -24.746 10.073 4.925 1.00 76.75 135 ALA A C 1
ATOM 1086 O O . ALA A 1 135 ? -25.890 9.839 4.547 1.00 76.75 135 ALA A O 1
ATOM 1087 N N . ALA A 1 136 ? -24.362 9.865 6.189 1.00 77.00 136 ALA A N 1
ATOM 1088 C CA . ALA A 1 136 ? -25.260 9.361 7.229 1.00 77.00 136 ALA A CA 1
ATOM 1089 C C . ALA A 1 136 ? -26.454 10.301 7.452 1.00 77.00 136 ALA A C 1
ATOM 1091 O O . ALA A 1 136 ? -27.597 9.850 7.511 1.00 77.00 136 ALA A O 1
ATOM 1092 N N . ARG A 1 137 ? -26.198 11.616 7.478 1.00 79.06 137 ARG A N 1
ATOM 1093 C CA . ARG A 1 137 ? -27.243 12.638 7.597 1.00 79.06 137 ARG A CA 1
ATOM 1094 C C . ARG A 1 137 ? -28.180 12.654 6.387 1.00 79.06 137 ARG A C 1
ATOM 1096 O O . ARG A 1 137 ? -29.381 12.816 6.564 1.00 79.06 137 ARG A O 1
ATOM 1103 N N . TRP A 1 138 ? -27.651 12.448 5.181 1.00 82.06 138 TRP A N 1
ATOM 1104 C CA . TRP A 1 138 ? -28.449 12.296 3.957 1.00 82.06 138 TRP A CA 1
ATOM 1105 C C . TRP A 1 138 ? -29.325 11.036 3.961 1.00 82.06 138 TRP A C 1
ATOM 1107 O O . TRP A 1 138 ? -30.428 11.056 3.429 1.00 82.06 138 TRP A O 1
ATOM 1117 N N . LEU A 1 139 ? -28.859 9.957 4.590 1.00 80.44 139 LEU A N 1
ATOM 1118 C CA . LEU A 1 139 ? -29.591 8.695 4.741 1.00 80.44 139 LEU A CA 1
ATOM 1119 C C . LEU A 1 139 ? -30.579 8.698 5.924 1.00 80.44 139 LEU A C 1
ATOM 1121 O O . LEU A 1 139 ? -31.174 7.664 6.219 1.00 80.44 139 LEU A O 1
ATOM 1125 N N . GLY A 1 140 ? -30.743 9.829 6.621 1.00 79.69 140 GLY A N 1
ATOM 1126 C CA . GLY A 1 140 ? -31.630 9.948 7.785 1.00 79.69 140 GLY A CA 1
ATOM 1127 C C . GLY A 1 140 ? -31.153 9.176 9.021 1.00 79.69 140 GLY A C 1
ATOM 1128 O O . GLY A 1 140 ? -31.947 8.906 9.916 1.00 79.69 140 GLY A O 1
ATOM 1129 N N . GLN A 1 141 ? -29.874 8.796 9.072 1.00 77.81 141 GLN A N 1
ATOM 1130 C CA . GLN A 1 141 ? -29.267 8.018 10.154 1.00 77.81 141 GLN A CA 1
ATOM 1131 C C . GLN A 1 141 ? -28.461 8.913 11.105 1.00 77.81 141 GLN A C 1
ATOM 1133 O O . GLN A 1 141 ? -27.965 9.977 10.725 1.00 77.81 141 GLN A O 1
ATOM 1138 N N . GLU A 1 142 ? -28.268 8.456 12.344 1.00 78.81 142 GLU A N 1
ATOM 1139 C CA . GLU A 1 142 ? -27.432 9.168 13.309 1.00 78.81 142 GLU A CA 1
ATOM 1140 C C . GLU A 1 142 ? -25.945 9.135 12.895 1.00 78.81 142 GLU A C 1
ATOM 1142 O O . GLU A 1 142 ? -25.345 8.060 12.780 1.00 78.81 142 GLU A O 1
ATOM 1147 N N . PRO A 1 143 ? -25.291 10.298 12.719 1.00 70.00 143 PRO A N 1
ATOM 1148 C CA . PRO A 1 143 ? -23.917 10.369 12.218 1.00 70.00 143 PRO A CA 1
ATOM 1149 C C . PRO A 1 143 ? -22.887 9.739 13.171 1.00 70.00 143 PRO A C 1
ATOM 1151 O O . PRO A 1 143 ? -21.856 9.237 12.722 1.00 70.00 143 PRO A O 1
ATOM 1154 N N . LEU A 1 144 ? -23.174 9.705 14.478 1.00 72.88 144 LEU A N 1
ATOM 1155 C CA . LEU A 1 144 ? -22.313 9.077 15.485 1.00 72.88 144 LEU A CA 1
ATOM 1156 C C . LEU A 1 144 ? -22.291 7.545 15.368 1.00 72.88 144 LEU A C 1
ATOM 1158 O O . LEU A 1 144 ? -21.251 6.928 15.605 1.00 72.88 144 LEU A O 1
ATOM 1162 N N . ALA A 1 145 ? -23.392 6.923 14.936 1.00 70.19 145 ALA A N 1
ATOM 1163 C CA . ALA A 1 145 ? -23.447 5.480 14.708 1.00 70.19 145 ALA A CA 1
ATOM 1164 C C . ALA A 1 145 ? -22.542 5.060 13.536 1.00 70.19 145 ALA A C 1
ATOM 1166 O O . ALA A 1 145 ? -21.929 3.989 13.568 1.00 70.19 145 ALA A O 1
ATOM 1167 N N . PHE A 1 146 ? -22.388 5.937 12.539 1.00 68.69 146 PHE A N 1
ATOM 1168 C CA . PHE A 1 146 ? -21.570 5.687 11.355 1.00 68.69 146 PHE A CA 1
ATOM 1169 C C . PHE A 1 146 ? -20.058 5.786 11.600 1.00 68.69 146 PHE A C 1
ATOM 1171 O O . PHE A 1 146 ? -19.284 5.161 10.874 1.00 68.69 146 PHE A O 1
ATOM 1178 N N . LEU A 1 147 ? -19.611 6.476 12.657 1.00 68.12 147 LEU A N 1
ATOM 1179 C CA . LEU A 1 147 ? -18.186 6.555 13.019 1.00 68.12 147 LEU A CA 1
ATOM 1180 C C . LEU A 1 147 ? -17.567 5.182 13.311 1.00 68.12 147 LEU A C 1
ATOM 1182 O O . LEU A 1 147 ? -16.375 4.991 13.071 1.00 68.12 147 LEU A O 1
ATOM 1186 N N . LYS A 1 148 ? -18.370 4.194 13.733 1.00 72.88 148 LYS A N 1
ATOM 1187 C CA . LYS A 1 148 ? -17.925 2.797 13.890 1.00 72.88 148 LYS A CA 1
ATOM 1188 C C . LYS A 1 148 ? -17.373 2.213 12.584 1.00 72.88 148 LYS A C 1
ATOM 1190 O O . LYS A 1 148 ? -16.465 1.384 12.618 1.00 72.88 148 LYS A O 1
ATOM 1195 N N . TYR A 1 149 ? -17.864 2.683 11.436 1.00 70.12 149 TYR A N 1
ATOM 1196 C CA . TYR A 1 149 ? -17.411 2.237 10.120 1.00 70.12 149 TYR A CA 1
ATOM 1197 C C . TYR A 1 149 ? -16.192 3.001 9.592 1.00 70.12 149 TYR A C 1
ATOM 1199 O O . TYR A 1 149 ? -15.606 2.575 8.598 1.00 70.12 149 TYR A O 1
ATOM 1207 N N . SER A 1 150 ? -15.739 4.056 10.282 1.00 70.12 150 SER A N 1
ATOM 1208 C CA . SER A 1 150 ? -14.524 4.812 9.929 1.00 70.12 150 SER A CA 1
ATOM 1209 C C . SER A 1 150 ? -13.289 3.907 9.809 1.00 70.12 150 SER A C 1
ATOM 1211 O O . SER A 1 150 ? -12.427 4.108 8.956 1.00 70.12 150 SER A O 1
ATOM 1213 N N . LYS A 1 151 ? -13.250 2.809 10.575 1.00 69.62 151 LYS A N 1
ATOM 1214 C CA . LYS A 1 151 ? -12.190 1.797 10.483 1.00 69.62 151 LYS A CA 1
ATOM 1215 C C . LYS A 1 151 ? -12.079 1.153 9.091 1.00 69.62 151 LYS A C 1
ATOM 1217 O O . LYS A 1 151 ? -10.976 0.831 8.660 1.00 69.62 151 LYS A O 1
ATOM 1222 N N . TYR A 1 152 ? -13.189 0.979 8.374 1.00 73.31 152 TYR A N 1
ATOM 1223 C CA . TYR A 1 152 ? -13.197 0.373 7.035 1.00 73.31 152 TYR A CA 1
ATOM 1224 C C . TYR A 1 152 ? -12.835 1.369 5.937 1.00 73.31 152 TYR A C 1
ATOM 1226 O O . TYR A 1 152 ? -12.343 0.976 4.881 1.00 73.31 152 TYR A O 1
ATOM 1234 N N . VAL A 1 153 ? -13.020 2.660 6.204 1.00 76.00 153 VAL A N 1
ATOM 1235 C CA . VAL A 1 153 ? -12.757 3.749 5.262 1.00 76.00 153 VAL A CA 1
ATOM 1236 C C . VAL A 1 153 ? -11.291 3.765 4.827 1.00 76.00 153 VAL A C 1
ATOM 1238 O O . VAL A 1 153 ? -11.004 3.899 3.640 1.00 76.00 153 VAL A O 1
ATOM 1241 N N . GLY A 1 154 ? -10.365 3.536 5.763 1.00 70.19 154 GLY A N 1
ATOM 1242 C CA . GLY A 1 154 ? -8.935 3.435 5.456 1.00 70.19 154 GLY A CA 1
ATOM 1243 C C . GLY A 1 154 ? -8.582 2.250 4.548 1.00 70.19 154 GLY A C 1
ATOM 1244 O O . GLY A 1 154 ? -7.727 2.374 3.677 1.00 70.19 154 GLY A O 1
ATOM 1245 N N . ASN A 1 155 ? -9.274 1.116 4.687 1.00 77.00 155 ASN A N 1
ATOM 1246 C CA . ASN A 1 155 ? -9.038 -0.054 3.835 1.00 77.00 155 ASN A CA 1
ATOM 1247 C C . ASN A 1 155 ? -9.603 0.159 2.427 1.00 77.00 155 ASN A C 1
ATOM 1249 O O . ASN A 1 155 ? -8.963 -0.189 1.436 1.00 77.00 155 ASN A O 1
ATOM 1253 N N . VAL A 1 156 ? -10.787 0.766 2.331 1.00 77.81 156 VAL A N 1
ATOM 1254 C CA . VAL A 1 156 ? -11.415 1.086 1.044 1.00 77.81 156 VAL A CA 1
ATOM 1255 C C . VAL A 1 156 ? -10.616 2.158 0.303 1.00 77.81 156 VAL A C 1
ATOM 1257 O O . VAL A 1 156 ? -10.488 2.070 -0.916 1.00 77.81 156 VAL A O 1
ATOM 1260 N N . SER A 1 157 ? -10.009 3.120 1.010 1.00 78.94 157 SER A N 1
ATOM 1261 C CA . SER A 1 157 ? -9.212 4.190 0.395 1.00 78.94 157 SER A CA 1
ATOM 1262 C C . SER A 1 157 ? -7.918 3.697 -0.261 1.00 78.94 157 SER A C 1
ATOM 1264 O O . SER A 1 157 ? -7.436 4.333 -1.202 1.00 78.94 157 SER A O 1
ATOM 1266 N N . MET A 1 158 ? -7.382 2.544 0.160 1.00 78.75 158 MET A N 1
ATOM 1267 C CA . MET A 1 158 ? -6.177 1.956 -0.436 1.00 78.75 158 MET A CA 1
ATOM 1268 C C . MET A 1 158 ? -6.357 1.617 -1.920 1.00 78.75 158 MET A C 1
ATOM 1270 O O . MET A 1 158 ? -5.422 1.780 -2.706 1.00 78.75 158 MET A O 1
ATOM 1274 N N . ILE A 1 159 ? -7.545 1.167 -2.330 1.00 81.44 159 ILE A N 1
ATOM 1275 C CA . ILE A 1 159 ? -7.813 0.758 -3.716 1.00 81.44 159 ILE A CA 1
ATOM 1276 C C . ILE A 1 159 ? -7.663 1.951 -4.679 1.00 81.44 159 ILE A C 1
ATOM 1278 O O . ILE A 1 159 ? -6.760 1.904 -5.524 1.00 81.44 159 ILE A O 1
ATOM 1282 N N . PRO A 1 160 ? -8.442 3.047 -4.552 1.00 80.06 160 PRO A N 1
ATOM 1283 C CA . PRO A 1 160 ? -8.292 4.207 -5.423 1.00 80.06 160 PRO A CA 1
ATOM 1284 C C . PRO A 1 160 ? -6.926 4.883 -5.248 1.00 80.06 160 PRO A C 1
ATOM 1286 O O . PRO A 1 160 ? -6.337 5.309 -6.240 1.00 80.06 160 PRO A O 1
ATOM 1289 N N . ALA A 1 161 ? -6.358 4.918 -4.036 1.00 81.69 161 ALA A N 1
ATOM 1290 C CA . ALA A 1 161 ? -5.026 5.482 -3.808 1.00 81.69 161 ALA A CA 1
ATOM 1291 C C . ALA A 1 161 ? -3.930 4.752 -4.596 1.00 81.69 161 ALA A C 1
ATOM 1293 O O . ALA A 1 161 ? -3.064 5.393 -5.199 1.00 81.69 161 ALA A O 1
ATOM 1294 N N . SER A 1 162 ? -3.977 3.416 -4.630 1.00 81.94 162 SER A N 1
ATOM 1295 C CA . SER A 1 162 ? -3.026 2.607 -5.397 1.00 81.94 162 SER A CA 1
ATOM 1296 C C . SER A 1 162 ? -3.155 2.855 -6.900 1.00 81.94 162 SER A C 1
ATOM 1298 O O . SER A 1 162 ? -2.141 2.967 -7.591 1.00 81.94 162 SER A O 1
ATOM 1300 N N . LEU A 1 163 ? -4.383 3.021 -7.402 1.00 82.19 163 LEU A N 1
ATOM 1301 C CA . LEU A 1 163 ? -4.640 3.317 -8.808 1.00 82.19 163 LEU A CA 1
ATOM 1302 C C . LEU A 1 163 ? -4.113 4.705 -9.188 1.00 82.19 163 LEU A C 1
ATOM 1304 O O . LEU A 1 163 ? -3.399 4.830 -10.182 1.00 82.19 163 LEU A O 1
ATOM 1308 N N . PHE A 1 164 ? -4.392 5.739 -8.388 1.00 80.19 164 PHE A N 1
ATOM 1309 C CA . PHE A 1 164 ? -3.891 7.094 -8.641 1.00 80.19 164 PHE A CA 1
ATOM 1310 C C . PHE A 1 164 ? -2.363 7.169 -8.583 1.00 80.19 164 PHE A C 1
ATOM 1312 O O . PHE A 1 164 ? -1.739 7.767 -9.465 1.00 80.19 164 PHE A O 1
ATOM 1319 N N . ALA A 1 165 ? -1.739 6.520 -7.596 1.00 81.19 165 ALA A N 1
ATOM 1320 C CA . ALA A 1 165 ? -0.284 6.440 -7.497 1.00 81.19 165 ALA A CA 1
ATOM 1321 C C . ALA A 1 165 ? 0.328 5.747 -8.725 1.00 81.19 165 ALA A C 1
ATOM 1323 O O . ALA A 1 165 ? 1.326 6.226 -9.271 1.00 81.19 165 ALA A O 1
ATOM 1324 N N . PHE A 1 166 ? -0.294 4.662 -9.194 1.00 76.12 166 PHE A N 1
ATOM 1325 C CA . PHE A 1 166 ? 0.151 3.911 -10.365 1.00 76.12 166 PHE A CA 1
ATOM 1326 C C . PHE A 1 166 ? -0.014 4.712 -11.662 1.00 76.12 166 PHE A C 1
ATOM 1328 O O . PHE A 1 166 ? 0.931 4.836 -12.442 1.00 76.12 166 PHE A O 1
ATOM 1335 N N . GLN A 1 167 ? -1.171 5.343 -11.868 1.00 75.31 167 GLN A N 1
ATOM 1336 C CA . GLN A 1 167 ? -1.412 6.216 -13.017 1.00 75.31 167 GLN A CA 1
ATOM 1337 C C . GLN A 1 167 ? -0.417 7.381 -13.060 1.00 75.31 167 GLN A C 1
ATOM 1339 O O . GLN A 1 167 ? 0.123 7.690 -14.121 1.00 75.31 167 GLN A O 1
ATOM 1344 N N . LEU A 1 168 ? -0.120 8.007 -11.919 1.00 75.75 168 LEU A N 1
ATOM 1345 C CA . LEU A 1 168 ? 0.823 9.125 -11.850 1.00 75.75 168 LEU A CA 1
ATOM 1346 C C . LEU A 1 168 ? 2.286 8.688 -12.030 1.00 75.75 168 LEU A C 1
ATOM 1348 O O . LEU A 1 168 ? 3.114 9.487 -12.465 1.00 75.75 168 LEU A O 1
ATOM 1352 N N . LEU A 1 169 ? 2.626 7.444 -11.685 1.00 71.75 169 LEU A N 1
ATOM 1353 C CA . LEU A 1 169 ? 3.935 6.855 -11.982 1.00 71.75 169 LEU A CA 1
ATOM 1354 C C . LEU A 1 169 ? 4.104 6.600 -13.488 1.00 71.75 169 LEU A C 1
ATOM 1356 O O . LEU A 1 169 ? 5.198 6.772 -14.021 1.00 71.75 169 LEU A O 1
ATOM 1360 N N . MET A 1 170 ? 3.015 6.223 -14.162 1.00 66.19 170 MET A N 1
ATOM 1361 C CA . MET A 1 170 ? 2.997 5.888 -15.585 1.00 66.19 170 MET A CA 1
ATOM 1362 C C . MET A 1 170 ? 2.859 7.103 -16.515 1.00 66.19 170 MET A C 1
ATOM 1364 O O . MET A 1 170 ? 3.370 7.069 -17.639 1.00 66.19 170 MET A O 1
ATOM 1368 N N . ARG A 1 171 ? 2.199 8.185 -16.073 1.00 63.56 171 ARG A N 1
ATOM 1369 C CA . ARG A 1 171 ? 2.022 9.418 -16.861 1.00 63.56 171 ARG A CA 1
ATOM 1370 C C . ARG A 1 171 ? 3.372 10.102 -17.125 1.00 63.56 171 ARG A C 1
ATOM 1372 O O . ARG A 1 171 ? 4.095 10.470 -16.201 1.00 63.56 171 ARG A O 1
ATOM 1379 N N . ARG A 1 172 ? 3.695 10.314 -18.409 1.00 52.09 172 ARG A N 1
ATOM 1380 C CA . ARG A 1 172 ? 4.856 11.098 -18.872 1.00 52.09 172 ARG A CA 1
ATOM 1381 C C . ARG A 1 172 ? 4.765 12.526 -18.323 1.00 52.09 172 ARG A C 1
ATOM 1383 O O . ARG A 1 172 ? 3.904 13.288 -18.744 1.00 52.09 172 ARG A O 1
ATOM 1390 N N . LYS A 1 173 ? 5.693 12.921 -17.449 1.00 41.56 173 LYS A N 1
ATOM 1391 C CA . LYS A 1 173 ? 5.946 14.337 -17.142 1.00 41.56 173 LYS A CA 1
ATOM 1392 C C . LYS A 1 173 ? 7.322 14.707 -17.708 1.00 41.56 173 LYS A C 1
ATOM 1394 O O . LYS A 1 173 ? 8.335 14.235 -17.205 1.00 41.56 173 LYS A O 1
ATOM 1399 N N . GLY A 1 174 ? 7.352 15.483 -18.795 1.00 41.53 174 GLY A N 1
ATOM 1400 C CA . GLY A 1 174 ? 8.576 16.116 -19.318 1.00 41.53 174 GLY A CA 1
ATOM 1401 C C . GLY A 1 174 ? 9.674 15.182 -19.856 1.00 41.53 174 GLY A C 1
ATOM 1402 O O . GLY A 1 174 ? 10.849 15.422 -19.605 1.00 41.53 174 GLY A O 1
ATOM 1403 N N . GLY A 1 175 ? 9.326 14.094 -20.554 1.00 45.47 175 GLY A N 1
ATOM 1404 C CA . GLY A 1 175 ? 10.299 13.275 -21.305 1.00 45.47 175 GLY A CA 1
ATOM 1405 C C . GLY A 1 175 ? 11.151 12.276 -20.501 1.00 45.47 175 GLY A C 1
ATOM 1406 O O . GLY A 1 175 ? 11.767 11.401 -21.101 1.00 45.47 175 GLY A O 1
ATOM 1407 N N . LYS A 1 176 ? 11.149 12.317 -19.160 1.00 47.25 176 LYS A N 1
ATOM 1408 C CA . LYS A 1 176 ? 11.894 11.368 -18.305 1.00 47.25 176 LYS A CA 1
ATOM 1409 C C . LYS A 1 176 ? 10.953 10.340 -17.667 1.00 47.25 176 LYS A C 1
ATOM 1411 O O . LYS A 1 176 ? 10.450 10.542 -16.565 1.00 47.25 176 LYS A O 1
ATOM 1416 N N . GLN A 1 177 ? 10.688 9.232 -18.361 1.00 56.66 177 GLN A N 1
ATOM 1417 C CA . GLN A 1 177 ? 9.931 8.104 -17.798 1.00 56.66 177 GLN A CA 1
ATOM 1418 C C . GLN A 1 177 ? 10.854 7.252 -16.910 1.00 56.66 177 GLN A C 1
ATOM 1420 O O . GLN A 1 177 ? 11.861 6.737 -17.384 1.00 56.66 177 GLN A O 1
ATOM 1425 N N . LEU A 1 178 ? 10.522 7.093 -15.621 1.00 55.19 178 LEU A N 1
ATOM 1426 C CA . LEU A 1 178 ? 11.246 6.181 -14.715 1.00 55.19 178 LEU A CA 1
ATOM 1427 C C . LEU A 1 178 ? 10.979 4.707 -15.065 1.00 55.19 178 LEU A C 1
ATOM 1429 O O . LEU A 1 178 ? 11.866 3.864 -14.941 1.00 55.19 178 LEU A O 1
ATOM 1433 N N . LEU A 1 179 ? 9.764 4.417 -15.532 1.00 57.69 179 LEU A N 1
ATOM 1434 C CA . LEU A 1 179 ? 9.296 3.100 -15.951 1.00 57.69 179 LEU A CA 1
ATOM 1435 C C . LEU A 1 179 ? 8.506 3.251 -17.253 1.00 57.69 179 LEU A C 1
ATOM 1437 O O . LEU A 1 179 ? 7.704 4.175 -17.390 1.00 57.69 179 LEU A O 1
ATOM 1441 N N . ARG A 1 180 ? 8.735 2.355 -18.208 1.00 55.44 180 ARG A N 1
ATOM 1442 C CA . ARG A 1 180 ? 8.020 2.282 -19.481 1.00 55.44 180 ARG A CA 1
ATOM 1443 C C . ARG A 1 180 ? 7.320 0.934 -19.547 1.00 55.44 180 ARG A C 1
ATOM 1445 O O . ARG A 1 180 ? 7.953 -0.097 -19.348 1.00 55.44 180 ARG A O 1
ATOM 1452 N N . ILE A 1 181 ? 6.021 0.945 -19.827 1.00 55.41 181 ILE A N 1
ATOM 1453 C CA . ILE A 1 181 ? 5.334 -0.268 -20.260 1.00 55.41 181 ILE A CA 1
ATOM 1454 C C . ILE A 1 181 ? 5.722 -0.474 -21.727 1.00 55.41 181 ILE A C 1
ATOM 1456 O O . ILE A 1 181 ? 5.361 0.331 -22.579 1.00 55.41 181 ILE A O 1
ATOM 1460 N N . SER A 1 182 ? 6.522 -1.492 -22.009 1.00 52.84 182 SER A N 1
ATOM 1461 C CA . SER A 1 182 ? 6.779 -1.991 -23.354 1.00 52.84 182 SER A CA 1
ATOM 1462 C C . SER A 1 182 ? 5.855 -3.170 -23.600 1.00 52.84 182 SER A C 1
ATOM 1464 O O . SER A 1 182 ? 5.955 -4.188 -22.911 1.00 52.84 182 SER A O 1
ATOM 1466 N N . THR A 1 183 ? 4.964 -3.047 -24.573 1.00 44.75 183 THR A N 1
ATOM 1467 C CA . THR A 1 183 ? 4.293 -4.217 -25.113 1.00 44.75 183 THR A CA 1
ATOM 1468 C C . THR A 1 183 ? 5.305 -5.015 -25.938 1.00 44.75 183 THR A C 1
ATOM 1470 O O . THR A 1 183 ? 6.056 -4.447 -26.731 1.00 44.75 183 THR A O 1
ATOM 1473 N N . CYS A 1 184 ? 5.401 -6.326 -25.711 1.00 41.69 184 CYS A N 1
ATOM 1474 C CA . CYS A 1 184 ? 6.071 -7.192 -26.676 1.00 41.69 184 CYS A CA 1
ATOM 1475 C C . CYS A 1 184 ? 5.117 -7.280 -27.865 1.00 41.69 184 CYS A C 1
ATOM 1477 O O . CYS A 1 184 ? 4.103 -7.971 -27.773 1.00 41.69 184 CYS A O 1
ATOM 1479 N N . GLY A 1 185 ? 5.415 -6.536 -28.935 1.00 33.47 185 GLY A N 1
ATOM 1480 C CA . GLY A 1 185 ? 4.833 -6.808 -30.247 1.00 33.47 185 GLY A CA 1
ATOM 1481 C C . GLY A 1 185 ? 5.023 -8.292 -30.560 1.00 33.47 185 GLY A C 1
ATOM 1482 O O . GLY A 1 185 ? 6.071 -8.852 -30.232 1.00 33.47 185 GLY A O 1
ATOM 1483 N N . GLY A 1 186 ? 3.962 -8.924 -31.059 1.00 32.44 186 GLY A N 1
ATOM 1484 C CA . GLY A 1 186 ? 3.891 -10.365 -31.275 1.00 32.44 186 GLY A CA 1
ATOM 1485 C C . GLY A 1 186 ? 5.081 -10.910 -32.061 1.00 32.44 186 GLY A C 1
ATOM 1486 O O . GLY A 1 186 ? 5.622 -10.229 -32.932 1.00 32.44 186 GLY A O 1
ATOM 1487 N N . CYS A 1 187 ? 5.472 -12.136 -31.712 1.00 29.64 187 CYS A N 1
ATOM 1488 C CA . CYS A 1 187 ? 6.096 -13.018 -32.691 1.00 29.64 187 CYS A CA 1
ATOM 1489 C C . CYS A 1 187 ? 5.115 -13.274 -33.838 1.00 29.64 187 CYS A C 1
ATOM 1491 O O . CYS A 1 187 ? 3.899 -13.362 -33.538 1.00 29.64 187 CYS A O 1
#

Sequence (187 aa):
MMDEPSKVSVPGEGVGSWELLGVWWRFFWRYAIVWALLLLGGGCILNFLSGILYDSRLLFTLTLIYSSTANAAASLCVFVYILNRHFRRSAVMVSTAAGRPVFRAKLRAWFHYYWRFLLFSFGIALLSGALLPLAARWLGQEPLAFLKYSKYVGNVSMIPASLFAFQLLMRRKGGKQLLRISTCGGC

Solvent-accessible surface area (backbone atoms only — not comparable to full-atom values): 10629 Å² total; per-residue (Å²): 138,80,81,76,79,76,80,76,74,72,83,80,77,75,85,45,73,65,56,55,49,53,53,48,50,55,51,49,51,52,29,52,53,48,31,50,52,45,51,52,54,49,48,53,52,51,52,57,45,53,79,73,49,85,54,66,67,59,54,51,51,50,50,52,53,48,55,55,48,38,48,54,49,23,50,50,53,45,51,50,47,57,65,64,50,76,55,90,86,46,59,64,36,63,42,50,69,54,96,68,79,53,66,69,57,55,51,52,52,46,51,56,37,52,52,42,23,51,52,37,21,50,53,43,23,52,53,53,55,65,43,45,43,56,52,27,51,74,70,77,41,66,39,74,70,52,56,74,52,48,73,52,41,51,63,61,21,42,57,62,14,47,51,54,25,49,52,62,61,60,54,80,62,88,88,65,53,74,48,36,74,40,62,56,75,78,133

Radius of gyration: 21.52 Å; Cα contacts (8 Å, |Δi|>4): 127; chains: 1; bounding box: 52×32×85 Å